Protein AF-A0A3B0ZLT3-F1 (afdb_monomer_lite)

Secondary structure (DSSP, 8-state):
----EEEEEEEET-S--STTS-SS--SSHHHHHHHHHHHHHHH-TTSEEEEEESS----HHHHHHHHHHHHHTT-EEEEEEEEEEEE-SSSEEEEEEETTTTEEEEEE-SEEEEEEPP----S--GGG--EEETTEE--SS--TT----TT-SS--B-TTS-B-B-TTT-TT-BSSTT----GGGTS---HHHHHHHHHHHHHHHHHHHHHHHTT--SSTTTT-----EE-GGG-----HHHHS-TT--EEE-TT--EEE-TTT-----HHHHT-TT--EEBTTB-HHHHHHHHHSS----TTSS---EEEEEETTTHHHHHHHHHHTT----TTEEEEEES-GGG--HHHHHHHHHHT-SEEE-

pLDDT: mean 89.07, std 10.34, range [45.09, 98.5]

Foldseek 3Di:
DDFQEEEEEPQQQDCDPDPNGHVDALQCLLLVLLVVLVVVCVVPLRRAAEYEAQDRHQDDPVRVVSVVVSVVSVHHYFDWAWDDWDQDPQAIWTWTQRPVVRDTDIDGGNYYHYSGHDAAPAAFALVPFDDPDDQDTDGPDPDPQQDPFSSDRYAHDDPRQAGDDVCPQGNQDTLAPLDGDFDPSRGNDDPVRRVVSVVSNVVLNVLCVVLVVVPFDSALPSPDPKDKDFDPVQDPLPCQLCVQSSNRQWDADPVSDTDGRPNSDPVLQLSQQRRPSNGIAIPPGGPVVVLCVLQPDDDDDLVPDDQQEEEAAAPRPRVVVVVVCVVVVNDDRPSYDYDYHSGPSNHHVVSVVSNVVSPHPYYHD

InterPro domains:
  IPR003813 F420-non-reducing hydrogenase iron-sulfur subunit D [PF02662] (309-365)
  IPR017896 4Fe-4S ferredoxin-type, iron-sulphur binding domain [PF13187] (235-279)
  IPR017896 4Fe-4S ferredoxin-type, iron-sulphur binding domain [PS51379] (226-255)
  IPR017896 4Fe-4S ferredoxin-type, iron-sulphur binding domain [PS51379] (256-285)
  IPR017900 4Fe-4S ferredoxin, iron-sulphur binding, conserved site [PS00198] (265-276)
  IPR036188 FAD/NAD(P)-binding domain superfamily [SSF51905] (33-209)
  IPR039650 H(2):CoB-CoM heterodisulfide,ferredoxin reductase subunit A-like [PTHR43498] (3-334)

Radius of gyration: 27.43 Å; chains: 1; bounding box: 68×40×81 Å

Structure (mmCIF, N/CA/C/O backbone):
data_AF-A0A3B0ZLT3-F1
#
_entry.id   AF-A0A3B0ZLT3-F1
#
loop_
_atom_site.group_PDB
_atom_site.id
_atom_site.type_symbol
_atom_site.label_atom_id
_atom_site.label_alt_id
_atom_site.label_comp_id
_atom_site.label_asym_id
_atom_site.label_entity_id
_atom_site.label_seq_id
_atom_site.pdbx_PDB_ins_code
_atom_site.Cartn_x
_atom_site.Cartn_y
_atom_site.Cartn_z
_atom_site.occupancy
_atom_site.B_iso_or_equiv
_atom_site.auth_seq_id
_atom_site.auth_comp_id
_atom_site.auth_asym_id
_atom_site.auth_atom_id
_atom_site.pdbx_PDB_model_num
ATOM 1 N N . LYS A 1 1 ? -24.197 -3.820 38.373 1.00 73.25 1 LYS A N 1
ATOM 2 C CA . LYS A 1 1 ? -25.517 -3.355 37.886 1.00 73.25 1 LYS A CA 1
ATOM 3 C C . LYS A 1 1 ? -25.831 -4.188 36.653 1.00 73.25 1 LYS A C 1
ATOM 5 O O . LYS A 1 1 ? -24.907 -4.416 35.883 1.00 73.25 1 LYS A O 1
ATOM 10 N N . GLU A 1 2 ? -27.038 -4.728 36.528 1.00 87.50 2 GLU A N 1
ATOM 11 C CA . GLU A 1 2 ? -27.451 -5.408 35.294 1.00 87.50 2 GLU A CA 1
ATOM 12 C C . GLU A 1 2 ? -27.529 -4.373 34.165 1.00 87.50 2 GLU A C 1
ATOM 14 O O . GLU A 1 2 ? -28.017 -3.266 34.394 1.00 87.50 2 GLU A O 1
ATOM 19 N N . VAL A 1 3 ? -26.987 -4.704 32.994 1.00 93.31 3 VAL A N 1
ATOM 20 C CA . VAL A 1 3 ? -26.939 -3.803 31.839 1.00 93.31 3 VAL A CA 1
ATOM 21 C C . VAL A 1 3 ? -28.235 -3.978 31.057 1.00 93.31 3 VAL A C 1
ATOM 23 O O . VAL A 1 3 ? -28.484 -5.061 30.532 1.00 93.31 3 VAL A O 1
ATOM 26 N N . LYS A 1 4 ? -29.063 -2.932 30.997 1.00 95.00 4 LYS A N 1
ATOM 27 C CA . LYS A 1 4 ? -30.312 -2.924 30.219 1.00 95.00 4 LYS A CA 1
ATOM 28 C C . LYS A 1 4 ? -30.168 -2.160 28.911 1.00 95.00 4 LYS A C 1
ATOM 30 O O . LYS A 1 4 ? -30.908 -2.440 27.975 1.00 95.00 4 LYS A O 1
ATOM 35 N N . LYS A 1 5 ? -29.200 -1.241 28.841 1.00 96.38 5 LYS A N 1
ATOM 36 C CA . LYS A 1 5 ? -28.905 -0.452 27.646 1.00 96.38 5 LYS A CA 1
ATOM 37 C C . LYS A 1 5 ? -27.410 -0.313 27.373 1.00 96.38 5 LYS A C 1
ATOM 39 O O . LYS A 1 5 ? -26.654 0.117 28.249 1.00 96.38 5 LYS A O 1
ATOM 44 N N . VAL A 1 6 ? -27.007 -0.636 26.146 1.00 97.81 6 VAL A N 1
ATOM 45 C CA . VAL A 1 6 ? -25.634 -0.519 25.642 1.00 97.81 6 VAL A CA 1
ATOM 46 C C . VAL A 1 6 ? -25.602 0.384 24.417 1.00 97.81 6 VAL A C 1
ATOM 48 O O . VAL A 1 6 ? -26.255 0.088 23.416 1.00 97.81 6 VAL A O 1
ATOM 51 N N . THR A 1 7 ? -24.771 1.423 24.463 1.00 98.25 7 THR A N 1
ATOM 52 C CA . THR A 1 7 ? -24.541 2.324 23.327 1.00 98.25 7 THR A CA 1
ATOM 53 C C . THR A 1 7 ? -23.109 2.174 22.818 1.00 98.25 7 THR A C 1
ATOM 55 O O . THR A 1 7 ? -22.139 2.418 23.537 1.00 98.25 7 THR A O 1
ATOM 58 N N . PHE A 1 8 ? -22.959 1.774 21.560 1.00 98.44 8 PHE A N 1
ATOM 59 C CA . PHE A 1 8 ? -21.688 1.706 20.851 1.00 98.44 8 PHE A CA 1
ATOM 60 C C . PHE A 1 8 ? -21.437 3.025 20.124 1.00 98.44 8 PHE A C 1
ATOM 62 O O . PHE A 1 8 ? -22.244 3.448 19.297 1.00 98.44 8 PHE A O 1
ATOM 69 N N . VAL A 1 9 ? -20.290 3.645 20.382 1.00 97.88 9 VAL A N 1
ATOM 70 C CA . VAL A 1 9 ? -19.864 4.886 19.729 1.00 97.88 9 VAL A CA 1
ATOM 71 C C . VAL A 1 9 ? -18.849 4.552 18.645 1.00 97.88 9 VAL A C 1
ATOM 73 O O . VAL A 1 9 ? -17.715 4.162 18.943 1.00 97.88 9 VAL A O 1
ATOM 76 N N . GLN A 1 10 ? -19.254 4.693 17.382 1.00 97.56 10 GLN A N 1
ATOM 77 C CA . GLN A 1 10 ? -18.350 4.506 16.251 1.00 97.56 10 GLN A CA 1
ATOM 78 C C . GLN A 1 10 ? -17.326 5.632 16.149 1.00 97.56 10 GLN A C 1
ATOM 80 O O . GLN A 1 10 ? -17.553 6.761 16.574 1.00 97.56 10 GLN A O 1
ATOM 85 N N . CYS A 1 11 ? -16.200 5.312 15.512 1.00 94.69 11 CYS A N 1
ATOM 86 C CA . CYS A 1 11 ? -15.128 6.259 15.219 1.00 94.69 11 CYS A CA 1
ATOM 87 C C . CYS A 1 11 ? -14.546 6.965 16.463 1.00 94.69 11 CYS A C 1
ATOM 89 O O . CYS A 1 11 ? -14.051 8.086 16.363 1.00 94.69 11 CYS A O 1
ATOM 91 N N . ALA A 1 12 ? -14.560 6.312 17.630 1.00 93.56 12 ALA A N 1
ATOM 92 C CA . ALA A 1 12 ? -13.997 6.882 18.850 1.00 93.56 12 ALA A CA 1
ATOM 93 C C . ALA A 1 12 ? -12.477 7.097 18.694 1.00 93.56 12 ALA A C 1
ATOM 95 O O . ALA A 1 12 ? -11.711 6.137 18.609 1.00 93.56 12 ALA A O 1
ATOM 96 N N . GLY A 1 13 ? -12.048 8.362 18.617 1.00 89.50 13 GLY A N 1
ATOM 97 C CA . GLY A 1 13 ? -10.640 8.739 18.434 1.00 89.50 13 GLY A CA 1
ATOM 98 C C . GLY A 1 13 ? -10.078 8.495 17.027 1.00 89.50 13 GLY A C 1
ATOM 99 O O . GLY A 1 13 ? -8.861 8.449 16.868 1.00 89.50 13 GLY A O 1
ATOM 100 N N . GLN A 1 14 ? -10.925 8.322 16.005 1.00 92.44 14 GLN A N 1
ATOM 101 C CA . GLN A 1 14 ? -10.489 8.112 14.616 1.00 92.44 14 GLN A CA 1
ATOM 102 C C . GLN A 1 14 ? -11.351 8.883 13.606 1.00 92.44 14 GLN A C 1
ATOM 104 O O . GLN A 1 14 ? -12.403 9.412 13.964 1.00 92.44 14 GLN A O 1
ATOM 109 N N . ARG A 1 15 ? -10.922 8.930 12.337 1.00 92.94 15 ARG A N 1
ATOM 110 C CA . ARG A 1 15 ? -11.512 9.770 11.276 1.00 92.94 15 ARG A CA 1
ATOM 111 C C . ARG A 1 15 ? -11.676 11.237 11.702 1.00 92.94 15 ARG A C 1
ATOM 113 O O . ARG A 1 15 ? -12.711 11.852 11.453 1.00 92.94 15 ARG A O 1
ATOM 120 N N . SER A 1 16 ? -10.666 11.774 12.375 1.00 90.12 16 SER A N 1
ATOM 121 C CA . SER A 1 16 ? -10.707 13.095 12.998 1.00 90.12 16 SER A CA 1
ATOM 122 C C . SER A 1 16 ? -9.409 13.850 12.729 1.00 90.12 16 SER A C 1
ATOM 124 O O . SER A 1 16 ? -8.333 13.267 12.757 1.00 90.12 16 SER A O 1
ATOM 126 N N . ASP A 1 17 ? -9.525 15.154 12.513 1.00 89.62 17 ASP A N 1
ATOM 127 C CA . ASP A 1 17 ? -8.423 16.111 12.354 1.00 89.62 17 ASP A CA 1
ATOM 128 C C . ASP A 1 17 ? -7.923 16.688 13.691 1.00 89.62 17 ASP A C 1
ATOM 130 O O . ASP A 1 17 ? -6.900 17.369 13.734 1.00 89.62 17 ASP A O 1
ATOM 134 N N . LYS A 1 18 ? -8.630 16.410 14.795 1.00 89.19 18 LYS A N 1
ATOM 135 C CA . LYS A 1 18 ? -8.203 16.780 16.152 1.00 89.19 18 LYS A CA 1
ATOM 136 C C . LYS A 1 18 ? -6.842 16.175 16.509 1.00 89.19 18 LYS A C 1
ATOM 138 O O . LYS A 1 18 ? -6.582 15.001 16.251 1.00 89.19 18 LYS A O 1
ATOM 143 N N . GLU A 1 19 ? -6.020 16.968 17.189 1.00 87.06 19 GLU A N 1
ATOM 144 C CA . GLU A 1 19 ? -4.732 16.529 17.724 1.00 87.06 19 GLU A CA 1
ATOM 145 C C . GLU A 1 19 ? -4.893 15.297 18.633 1.00 87.06 19 GLU A C 1
ATOM 147 O O . GLU A 1 19 ? -5.812 15.222 19.449 1.00 87.06 19 GLU A O 1
ATOM 152 N N . GLY A 1 20 ? -4.013 14.306 18.462 1.00 83.56 20 GLY A N 1
ATOM 153 C CA . GLY A 1 20 ? -4.052 13.041 19.203 1.00 83.56 20 GLY A CA 1
ATOM 154 C C . GLY A 1 20 ? -5.081 12.017 18.705 1.00 83.56 20 GLY A C 1
ATOM 155 O O . GLY A 1 20 ? -5.143 10.920 19.258 1.00 83.56 20 GLY A O 1
ATOM 156 N N . HIS A 1 21 ? -5.877 12.331 17.676 1.00 88.88 21 HIS A N 1
ATOM 157 C CA . HIS A 1 21 ? -6.785 11.375 17.035 1.00 88.88 21 HIS A CA 1
ATOM 158 C C . HIS A 1 21 ? -6.202 10.819 15.732 1.00 88.88 21 HIS A C 1
ATOM 160 O O . HIS A 1 21 ? -5.320 11.411 15.112 1.00 88.88 21 HIS A O 1
ATOM 166 N N . LEU A 1 22 ? -6.727 9.673 15.297 1.00 90.75 22 LEU A N 1
ATOM 167 C CA . LEU A 1 22 ? -6.375 9.081 14.009 1.00 90.75 22 LEU A CA 1
ATOM 168 C C . LEU A 1 22 ? -7.158 9.785 12.892 1.00 90.75 22 LEU A C 1
ATOM 170 O O . LEU A 1 22 ? -8.385 9.869 12.943 1.00 90.75 22 LEU A O 1
ATOM 174 N N . ASP A 1 23 ? -6.476 10.246 11.849 1.00 92.31 23 ASP A N 1
ATOM 175 C CA . ASP A 1 23 ? -7.100 10.872 10.671 1.00 92.31 23 ASP A CA 1
ATOM 176 C C . ASP A 1 23 ? -7.608 9.834 9.645 1.00 92.31 23 ASP A C 1
ATOM 178 O O . ASP A 1 23 ? -8.308 10.174 8.691 1.00 92.31 23 ASP A O 1
ATOM 182 N N . TYR A 1 24 ? -7.327 8.548 9.869 1.00 92.06 24 TYR A N 1
ATOM 183 C CA . TYR A 1 24 ? -7.747 7.431 9.024 1.00 92.06 24 TYR A CA 1
ATOM 184 C C . TYR A 1 24 ? -8.870 6.586 9.646 1.00 92.06 24 TYR A C 1
ATOM 186 O O . TYR A 1 24 ? -9.230 6.708 10.816 1.00 92.06 24 TYR A O 1
ATOM 194 N N . CYS A 1 25 ? -9.459 5.717 8.819 1.00 93.62 25 CYS A N 1
ATOM 195 C CA . CYS A 1 25 ? -10.452 4.729 9.231 1.00 93.62 25 CYS A CA 1
ATOM 196 C C . CYS A 1 25 ? -9.786 3.368 9.444 1.00 93.62 25 CYS A C 1
ATOM 198 O O . CYS A 1 25 ? -9.004 2.930 8.603 1.00 93.62 25 CYS A O 1
ATOM 200 N N . SER A 1 26 ? -10.159 2.675 10.519 1.00 91.38 26 SER A N 1
ATOM 201 C CA . SER A 1 26 ? -9.590 1.361 10.852 1.00 91.38 26 SER A CA 1
ATOM 202 C C . SER A 1 26 ? -10.266 0.171 10.162 1.00 91.38 26 SER A C 1
ATOM 204 O O . SER A 1 26 ? -9.855 -0.961 10.371 1.00 91.38 26 SER A O 1
ATOM 206 N N . GLY A 1 27 ? -11.314 0.396 9.364 1.00 89.62 27 GLY A N 1
ATOM 207 C CA . GLY A 1 27 ? -11.942 -0.621 8.506 1.00 89.62 27 GLY A CA 1
ATOM 208 C C . GLY A 1 27 ? -12.758 -1.722 9.204 1.00 89.62 27 GLY A C 1
ATOM 209 O O . GLY A 1 27 ? -13.731 -2.181 8.621 1.00 89.62 27 GLY A O 1
ATOM 210 N N . ASP A 1 28 ? -12.424 -2.100 10.440 1.00 91.56 28 ASP A N 1
ATOM 211 C CA . ASP A 1 28 ? -13.026 -3.242 11.157 1.00 91.56 28 ASP A CA 1
ATOM 212 C C . ASP A 1 28 ? -14.068 -2.837 12.222 1.00 91.56 28 ASP A C 1
ATOM 214 O O . ASP A 1 28 ? -15.002 -3.582 12.526 1.00 91.56 28 ASP A O 1
ATOM 218 N N . CYS A 1 29 ? -13.950 -1.625 12.776 1.00 94.69 29 CYS A N 1
ATOM 219 C CA . CYS A 1 29 ? -14.689 -1.215 13.974 1.00 94.69 29 CYS A CA 1
ATOM 220 C C . CYS A 1 29 ? -16.221 -1.321 13.835 1.00 94.69 29 CYS A C 1
ATOM 222 O O . CYS A 1 29 ? -16.883 -1.754 14.776 1.00 94.69 29 CYS A O 1
ATOM 224 N N . CYS A 1 30 ? -16.784 -1.006 12.661 1.00 95.94 30 CYS A N 1
ATOM 225 C CA . CYS A 1 30 ? -18.230 -1.071 12.428 1.00 95.94 30 CYS A CA 1
ATOM 226 C C . CYS A 1 30 ? -18.771 -2.505 12.509 1.00 95.94 30 CYS A C 1
ATOM 228 O O . CYS A 1 30 ? -19.725 -2.762 13.244 1.00 95.94 30 CYS A O 1
ATOM 230 N N . LEU A 1 31 ? -18.144 -3.448 11.797 1.00 95.50 31 LEU A N 1
ATOM 231 C CA . LEU A 1 31 ? -18.549 -4.858 11.805 1.00 95.50 31 LEU A CA 1
ATOM 232 C C . LEU A 1 31 ? -18.348 -5.479 13.191 1.00 95.50 31 LEU A C 1
ATOM 234 O O . LEU A 1 31 ? -19.224 -6.191 13.689 1.00 95.50 31 LEU A O 1
ATOM 238 N N . THR A 1 32 ? -17.241 -5.153 13.862 1.00 96.12 32 THR A N 1
ATOM 239 C CA . THR A 1 32 ? -16.983 -5.619 15.228 1.00 96.12 32 THR A CA 1
ATOM 240 C C . THR A 1 32 ? -18.044 -5.123 16.215 1.00 96.12 32 THR A C 1
ATOM 242 O O . THR A 1 32 ? -18.507 -5.912 17.044 1.00 96.12 32 THR A O 1
ATOM 245 N N . SER A 1 33 ? -18.493 -3.869 16.113 1.00 97.88 33 SER A N 1
ATOM 246 C CA . SER A 1 33 ? -19.573 -3.359 16.967 1.00 97.88 33 SER A CA 1
ATOM 247 C C . SER A 1 33 ? -20.924 -4.008 16.679 1.00 97.88 33 SER A C 1
ATOM 249 O O . SER A 1 33 ? -21.623 -4.340 17.630 1.00 97.88 33 SER A O 1
ATOM 251 N N . ILE A 1 34 ? -21.275 -4.262 15.411 1.00 98.06 34 ILE A N 1
ATOM 252 C CA . ILE A 1 34 ? -22.505 -5.000 15.056 1.00 98.06 34 ILE A CA 1
ATOM 253 C C . ILE A 1 34 ? -22.486 -6.387 15.696 1.00 98.06 34 ILE A C 1
ATOM 255 O O . ILE A 1 34 ? -23.420 -6.761 16.403 1.00 98.06 34 ILE A O 1
ATOM 259 N N . LYS A 1 35 ? -21.375 -7.115 15.533 1.00 97.50 35 LYS A N 1
ATOM 260 C CA . LYS A 1 35 ? -21.178 -8.436 16.138 1.00 97.50 35 LYS A CA 1
ATOM 261 C C . LYS A 1 35 ? -21.368 -8.400 17.656 1.00 97.50 35 LYS A C 1
ATOM 263 O O . LYS A 1 35 ? -22.085 -9.226 18.212 1.00 97.50 35 LYS A O 1
ATOM 268 N N . GLN A 1 36 ? -20.722 -7.451 18.333 1.00 97.94 36 GLN A N 1
ATOM 269 C CA . GLN A 1 36 ? -20.805 -7.335 19.789 1.00 97.94 36 GLN A CA 1
ATOM 270 C C . GLN A 1 36 ? -22.199 -6.907 20.264 1.00 97.94 36 GLN A C 1
ATOM 272 O O . GLN A 1 36 ? -22.667 -7.426 21.274 1.00 97.94 36 GLN A O 1
ATOM 277 N N . ALA A 1 37 ? -22.893 -6.028 19.538 1.00 98.25 37 ALA A N 1
ATOM 278 C CA . ALA A 1 37 ? -24.282 -5.675 19.829 1.00 98.25 37 ALA A CA 1
ATOM 279 C C . ALA A 1 37 ? -25.208 -6.898 19.715 1.00 98.25 37 ALA A C 1
ATOM 281 O O . ALA A 1 37 ? -26.027 -7.146 20.597 1.00 98.25 37 ALA A O 1
ATOM 282 N N . MET A 1 38 ? -25.018 -7.732 18.689 1.00 98.19 38 MET A N 1
ATOM 283 C CA . MET A 1 38 ? -25.766 -8.983 18.544 1.00 98.19 38 MET A CA 1
ATOM 284 C C . MET A 1 38 ? -25.501 -9.964 19.695 1.00 98.19 38 MET A C 1
ATOM 286 O O . MET A 1 38 ? -26.427 -10.654 20.107 1.00 98.19 38 MET A O 1
ATOM 290 N N . TYR A 1 39 ? -24.290 -10.003 20.267 1.00 97.75 39 TYR A N 1
ATOM 291 C CA . TYR A 1 39 ? -24.014 -10.841 21.444 1.00 97.75 39 TYR A CA 1
ATOM 292 C C . TYR A 1 39 ? -24.844 -10.443 22.664 1.00 97.75 39 TYR A C 1
ATOM 294 O O . TYR A 1 39 ? -25.278 -11.316 23.413 1.00 97.75 39 TYR A O 1
ATOM 302 N N . PHE A 1 40 ? -25.095 -9.147 22.862 1.00 97.31 40 PHE A N 1
ATOM 303 C CA . PHE A 1 40 ? -26.000 -8.689 23.916 1.00 97.31 40 PHE A CA 1
ATOM 304 C C . PHE A 1 40 ? -27.432 -9.165 23.655 1.00 97.31 40 PHE A C 1
ATOM 306 O O . PHE A 1 40 ? -28.053 -9.728 24.555 1.00 97.31 40 PHE A O 1
ATOM 313 N N . LYS A 1 41 ? -27.919 -9.032 22.414 1.00 96.88 41 LYS A N 1
ATOM 314 C CA . LYS A 1 41 ? -29.243 -9.530 22.003 1.00 96.88 41 LYS A CA 1
ATOM 315 C C . LYS A 1 41 ? -29.395 -11.045 22.154 1.00 96.88 41 LYS A C 1
ATOM 317 O O . LYS A 1 41 ? -30.465 -11.510 22.530 1.00 96.88 41 LYS A O 1
ATOM 322 N N . ASP A 1 42 ? -28.329 -11.804 21.914 1.00 96.56 42 ASP A N 1
ATOM 323 C CA . ASP A 1 42 ? -28.318 -13.261 22.088 1.00 96.56 42 ASP A CA 1
ATOM 324 C C . ASP A 1 42 ? -28.386 -13.685 23.560 1.00 96.56 42 ASP A C 1
ATOM 326 O O . ASP A 1 42 ? -28.953 -14.730 23.877 1.00 96.56 42 ASP A O 1
ATOM 330 N N . GLN A 1 43 ? -27.818 -12.885 24.466 1.00 94.69 43 GLN A N 1
ATOM 331 C CA . GLN A 1 43 ? -27.899 -13.133 25.908 1.00 94.69 43 GLN A CA 1
ATOM 332 C C . GLN A 1 43 ? -29.249 -12.706 26.490 1.00 94.69 43 GLN A C 1
ATOM 334 O O . GLN A 1 43 ? -29.791 -13.392 27.355 1.00 94.69 43 GLN A O 1
ATOM 339 N N . ASN A 1 44 ? -29.776 -11.571 26.031 1.00 95.06 44 ASN A N 1
ATOM 340 C CA . ASN A 1 44 ? -31.068 -11.045 26.438 1.00 95.06 44 ASN A CA 1
ATOM 341 C C . ASN A 1 44 ? -31.700 -10.249 25.279 1.00 95.06 44 ASN A C 1
ATOM 343 O O . ASN A 1 44 ? -31.253 -9.135 25.008 1.00 95.06 44 ASN A O 1
ATOM 347 N N . PRO A 1 45 ? -32.757 -10.759 24.622 1.00 95.12 45 PRO A N 1
ATOM 348 C CA . PRO A 1 45 ? -33.417 -10.056 23.517 1.00 95.12 45 PRO A CA 1
ATOM 349 C C . PRO A 1 45 ? -33.975 -8.672 23.890 1.00 95.12 45 PRO A C 1
ATOM 351 O O . PRO A 1 45 ? -34.034 -7.783 23.031 1.00 95.12 45 PRO A O 1
ATOM 354 N N . ASP A 1 46 ? -34.333 -8.483 25.165 1.00 95.94 46 ASP A N 1
ATOM 355 C CA . ASP A 1 46 ? -34.939 -7.256 25.691 1.00 95.94 46 ASP A CA 1
ATOM 356 C C . ASP A 1 46 ? -33.909 -6.151 25.979 1.00 95.94 46 ASP A C 1
ATOM 358 O O . ASP A 1 46 ? -34.293 -5.020 26.271 1.00 95.94 46 ASP A O 1
ATOM 362 N N . ILE A 1 47 ? -32.604 -6.442 25.904 1.00 97.19 47 ILE A N 1
ATOM 363 C CA . ILE A 1 47 ? -31.575 -5.418 26.107 1.00 97.19 47 ILE A CA 1
ATOM 364 C C . ILE A 1 47 ? -31.600 -4.404 24.958 1.00 97.19 47 ILE A C 1
ATOM 366 O O . ILE A 1 47 ? -31.636 -4.764 23.778 1.00 97.19 47 ILE A O 1
ATOM 370 N N . GLU A 1 48 ? -31.562 -3.118 25.280 1.00 97.62 48 GLU A N 1
ATOM 371 C CA . GLU A 1 48 ? -31.467 -2.058 24.282 1.00 97.62 48 GLU A CA 1
ATOM 372 C C . GLU A 1 48 ? -30.018 -1.953 23.799 1.00 97.62 48 GLU A C 1
ATOM 374 O O . GLU A 1 48 ? -29.112 -1.636 24.567 1.00 97.62 48 GLU A O 1
ATOM 379 N N . THR A 1 49 ? -29.779 -2.235 22.519 1.00 98.12 49 THR A N 1
ATOM 380 C CA . THR A 1 49 ? -28.462 -2.068 21.895 1.00 98.12 49 THR A CA 1
ATOM 381 C C . THR A 1 49 ? -28.550 -1.017 20.813 1.00 98.12 49 THR A C 1
ATOM 383 O O . THR A 1 49 ? -29.347 -1.164 19.883 1.00 98.12 49 THR A O 1
ATOM 386 N N . GLU A 1 50 ? -27.693 -0.013 20.897 1.00 98.06 50 GLU A N 1
ATOM 387 C CA . GLU A 1 50 ? -27.625 1.068 19.927 1.00 98.06 50 GLU A CA 1
ATOM 388 C C . GLU A 1 50 ? -26.210 1.230 19.383 1.00 98.06 50 GLU A C 1
ATOM 390 O O . GLU A 1 50 ? -25.236 1.172 20.128 1.00 98.06 50 GLU A O 1
ATOM 395 N N . ILE A 1 51 ? -26.098 1.470 18.080 1.00 98.50 51 ILE A N 1
ATOM 396 C CA . ILE A 1 51 ? -24.859 1.852 17.412 1.00 98.50 51 ILE A CA 1
ATOM 397 C C . ILE A 1 51 ? -25.026 3.274 16.872 1.00 98.50 51 ILE A C 1
ATOM 399 O O . ILE A 1 51 ? -25.801 3.501 15.940 1.00 98.50 51 ILE A O 1
ATOM 403 N N . LEU A 1 52 ? -24.268 4.212 17.445 1.00 98.12 52 LEU A N 1
ATOM 404 C CA . LEU A 1 52 ? -24.155 5.598 16.992 1.00 98.12 52 LEU A CA 1
ATOM 405 C C . LEU A 1 52 ? -23.032 5.720 15.964 1.00 98.12 52 LEU A C 1
ATOM 407 O O . LEU A 1 52 ? -21.881 5.380 16.258 1.00 98.12 52 LEU A O 1
ATOM 411 N N . PHE A 1 53 ? -23.353 6.207 14.766 1.00 97.00 53 PHE A N 1
ATOM 412 C CA . PHE A 1 53 ? -22.397 6.312 13.662 1.00 97.00 53 PHE A CA 1
ATOM 413 C C . PHE A 1 53 ? -22.579 7.580 12.823 1.00 97.00 53 PHE A C 1
ATOM 415 O O . PHE A 1 53 ? -23.689 8.069 12.658 1.00 97.00 53 PHE A O 1
ATOM 422 N N . ASP A 1 54 ? -21.489 8.067 12.226 1.00 92.38 54 ASP A N 1
ATOM 423 C CA . ASP A 1 54 ? -21.540 9.079 11.161 1.00 92.38 54 ASP A CA 1
ATOM 424 C C . ASP A 1 54 ? -21.724 8.392 9.795 1.00 92.38 54 ASP A C 1
ATOM 426 O O . ASP A 1 54 ? -22.780 8.479 9.167 1.00 92.38 54 ASP A O 1
ATOM 430 N N . ASP A 1 55 ? -20.753 7.553 9.414 1.00 93.06 55 ASP A N 1
ATOM 431 C CA . ASP A 1 55 ? -20.890 6.599 8.310 1.00 93.06 55 ASP A CA 1
ATOM 432 C C . ASP A 1 55 ? -20.657 5.178 8.808 1.00 93.06 55 ASP A C 1
ATOM 434 O O . ASP A 1 55 ? -19.641 4.892 9.450 1.00 93.06 55 ASP A O 1
ATOM 438 N N . LEU A 1 56 ? -21.574 4.280 8.457 1.00 94.00 56 LEU A N 1
ATOM 439 C CA . LEU A 1 56 ? -21.441 2.855 8.714 1.00 94.00 56 LEU A CA 1
ATOM 440 C C . LEU A 1 56 ? -20.712 2.204 7.532 1.00 94.00 56 LEU A C 1
ATOM 442 O O . LEU A 1 56 ? -21.121 2.370 6.384 1.00 94.00 56 LEU A O 1
ATOM 446 N N . ARG A 1 57 ? -19.605 1.500 7.796 1.00 94.25 57 ARG A N 1
ATOM 447 C CA . ARG A 1 57 ? -18.772 0.881 6.752 1.00 94.25 57 ARG A CA 1
ATOM 448 C C . ARG A 1 57 ? -18.803 -0.637 6.860 1.00 94.25 57 ARG A C 1
ATOM 450 O O . ARG A 1 57 ? -18.163 -1.213 7.734 1.00 94.25 57 ARG A O 1
ATOM 457 N N . THR A 1 58 ? -19.520 -1.262 5.938 1.00 94.38 58 THR A N 1
ATOM 458 C CA . THR A 1 58 ? -19.724 -2.713 5.856 1.00 94.38 58 THR A CA 1
ATOM 459 C C . THR A 1 58 ? -19.426 -3.194 4.430 1.00 94.38 58 THR A C 1
ATOM 461 O O . THR A 1 58 ? -20.339 -3.403 3.636 1.00 94.38 58 THR A O 1
ATOM 464 N N . PRO A 1 59 ? -18.138 -3.276 4.042 1.00 89.94 59 PRO A N 1
ATOM 465 C CA . PRO A 1 59 ? -17.747 -3.462 2.647 1.00 89.94 59 PRO A CA 1
ATOM 466 C C . PRO A 1 59 ? -18.156 -4.830 2.082 1.00 89.94 59 PRO A C 1
ATOM 468 O O . PRO A 1 59 ? -18.046 -5.859 2.746 1.00 89.94 59 PRO A O 1
ATOM 471 N N . GLY A 1 60 ? -18.548 -4.831 0.803 1.00 89.44 60 GLY A N 1
ATOM 472 C CA . GLY A 1 60 ? -18.946 -6.030 0.062 1.00 89.44 60 GLY A CA 1
ATOM 473 C C . GLY A 1 60 ? -20.345 -6.541 0.420 1.00 89.44 60 GLY A C 1
ATOM 474 O O . GLY A 1 60 ? -20.918 -6.177 1.443 1.00 89.44 60 GLY A O 1
ATOM 475 N N . ALA A 1 61 ? -20.895 -7.419 -0.425 1.00 92.06 61 ALA A N 1
ATOM 476 C CA . ALA A 1 61 ? -22.195 -8.044 -0.165 1.00 92.06 61 ALA A CA 1
ATOM 477 C C . ALA A 1 61 ? -22.254 -8.771 1.199 1.00 92.06 61 ALA A C 1
ATOM 479 O O . ALA A 1 61 ? -23.211 -8.539 1.931 1.00 92.06 61 ALA A O 1
ATOM 480 N N . PRO A 1 62 ? -21.219 -9.533 1.624 1.00 91.38 62 PRO A N 1
ATOM 481 C CA . PRO A 1 62 ? -21.234 -10.169 2.943 1.00 91.38 62 PRO A CA 1
ATOM 482 C C . PRO A 1 62 ? -21.282 -9.175 4.111 1.00 91.38 62 PRO A C 1
ATOM 484 O O . PRO A 1 62 ? -21.892 -9.464 5.137 1.00 91.38 62 PRO A O 1
ATOM 487 N N . GLY A 1 63 ? -20.648 -8.004 3.973 1.00 93.44 63 GLY A N 1
ATOM 488 C CA . GLY A 1 63 ? -20.690 -6.961 4.996 1.00 93.44 63 GLY A CA 1
ATOM 489 C C . GLY A 1 63 ? -22.092 -6.373 5.149 1.00 93.44 63 GLY A C 1
ATOM 490 O O . GLY A 1 63 ? -22.573 -6.202 6.269 1.00 93.44 63 GLY A O 1
ATOM 491 N N . GLU A 1 64 ? -22.760 -6.101 4.030 1.00 95.75 64 GLU A N 1
ATOM 492 C CA . GLU A 1 64 ? -24.139 -5.603 4.006 1.00 95.75 64 GLU A CA 1
ATOM 493 C C . GLU A 1 64 ? -25.141 -6.633 4.557 1.00 95.75 64 GLU A C 1
ATOM 495 O O . GLU A 1 64 ? -26.005 -6.287 5.363 1.00 95.75 64 GLU A O 1
ATOM 500 N N . ASP A 1 65 ? -24.993 -7.913 4.206 1.00 96.75 65 ASP A N 1
ATOM 501 C CA . ASP A 1 65 ? -25.817 -8.989 4.771 1.00 96.75 65 ASP A CA 1
ATOM 502 C C . ASP A 1 65 ? -25.613 -9.110 6.290 1.00 96.75 65 ASP A C 1
ATOM 504 O O . ASP A 1 65 ? -26.567 -9.309 7.048 1.00 96.75 65 ASP A O 1
ATOM 508 N N . PHE A 1 66 ? -24.377 -8.921 6.766 1.00 96.44 66 PHE A N 1
ATOM 509 C CA . PHE A 1 66 ? -24.084 -8.916 8.198 1.00 96.44 66 PHE A CA 1
ATOM 510 C C . PHE A 1 66 ? -24.737 -7.731 8.923 1.00 96.44 66 PHE A C 1
ATOM 512 O O . PHE A 1 66 ? -25.300 -7.909 10.005 1.00 96.44 66 PHE A O 1
ATOM 519 N N . TYR A 1 67 ? -24.738 -6.542 8.316 1.00 97.31 67 TYR A N 1
ATOM 520 C CA . TYR A 1 67 ? -25.487 -5.389 8.823 1.00 97.31 67 TYR A CA 1
ATOM 521 C C . TYR A 1 67 ? -26.985 -5.693 8.968 1.00 97.31 67 TYR A C 1
ATOM 523 O O . TYR A 1 67 ? -27.543 -5.486 10.052 1.00 97.31 67 TYR A O 1
ATOM 531 N N . ARG A 1 68 ? -27.610 -6.271 7.934 1.00 97.69 68 ARG A N 1
ATOM 532 C CA . ARG A 1 68 ? -29.027 -6.682 7.964 1.00 97.69 68 ARG A CA 1
ATOM 533 C C . ARG A 1 68 ? -29.314 -7.681 9.076 1.00 97.69 68 ARG A C 1
ATOM 535 O O . ARG A 1 68 ? -30.293 -7.523 9.795 1.00 97.69 68 ARG A O 1
ATOM 542 N N . SER A 1 69 ? -28.409 -8.633 9.304 1.00 97.81 69 SER A N 1
ATOM 543 C CA . SER A 1 69 ? -28.549 -9.592 10.407 1.00 97.81 69 SER A CA 1
ATOM 544 C C . SER A 1 69 ? -28.575 -8.923 11.791 1.00 97.81 69 SER A C 1
ATOM 546 O O . SER A 1 69 ? -29.256 -9.398 12.701 1.00 97.81 69 SER A O 1
ATOM 548 N N . GLY A 1 70 ? -27.884 -7.788 11.950 1.00 97.88 70 GLY A N 1
ATOM 549 C CA . GLY A 1 70 ? -27.974 -6.954 13.148 1.00 97.88 70 GLY A CA 1
ATOM 550 C C . GLY A 1 70 ? -29.345 -6.290 13.286 1.00 97.88 70 GLY A C 1
ATOM 551 O O . GLY A 1 70 ? -29.919 -6.293 14.376 1.00 97.88 70 GLY A O 1
ATOM 552 N N . GLN A 1 71 ? -29.901 -5.775 12.185 1.00 97.56 71 GLN A N 1
ATOM 553 C CA . GLN A 1 71 ? -31.247 -5.187 12.165 1.00 97.56 71 GLN A CA 1
ATOM 554 C C . GLN A 1 71 ? -32.323 -6.226 12.503 1.00 97.56 71 GLN A C 1
ATOM 556 O O . GLN A 1 71 ? -33.192 -5.951 13.328 1.00 97.56 71 GLN A O 1
ATOM 561 N N . ASP A 1 72 ? -32.221 -7.436 11.947 1.00 97.75 72 ASP A N 1
ATOM 562 C CA . ASP A 1 72 ? -33.142 -8.548 12.219 1.00 97.75 72 ASP A CA 1
ATOM 563 C C . ASP A 1 72 ? -33.129 -8.970 13.701 1.00 97.75 72 ASP A C 1
ATOM 565 O O . ASP A 1 72 ? -34.137 -9.438 14.232 1.00 97.75 72 ASP A O 1
ATOM 569 N N . LYS A 1 73 ? -32.005 -8.758 14.401 1.00 97.38 73 LYS A N 1
ATOM 570 C CA . LYS A 1 73 ? -31.878 -8.945 15.859 1.00 97.38 73 LYS A CA 1
ATOM 571 C C . LYS A 1 73 ? -32.280 -7.718 16.681 1.00 97.38 73 LYS A C 1
ATOM 573 O O . LYS A 1 73 ? -32.007 -7.668 17.881 1.00 97.38 73 LYS A O 1
ATOM 578 N N . MET A 1 74 ? -32.936 -6.735 16.070 1.00 97.50 74 MET A N 1
ATOM 579 C CA . MET A 1 74 ? -33.386 -5.505 16.727 1.00 97.50 74 MET A CA 1
ATOM 580 C C . MET A 1 74 ? -32.232 -4.668 17.308 1.00 97.50 74 MET A C 1
ATOM 582 O O . MET A 1 74 ? -32.406 -4.009 18.338 1.00 97.50 74 MET A O 1
ATOM 586 N N . VAL A 1 75 ? -31.044 -4.701 16.687 1.00 98.38 75 VAL A N 1
ATOM 587 C CA . VAL A 1 75 ? -29.981 -3.727 16.980 1.00 98.38 75 VAL A CA 1
ATOM 588 C C . VAL A 1 75 ? -30.373 -2.385 16.366 1.00 98.38 75 VAL A C 1
ATOM 590 O O . VAL A 1 75 ? -30.647 -2.297 15.169 1.00 98.38 75 VAL A O 1
ATOM 593 N N . THR A 1 76 ? -30.388 -1.332 17.180 1.00 97.88 76 THR A N 1
ATOM 594 C CA . THR A 1 76 ? -30.718 0.020 16.729 1.00 97.88 76 THR A CA 1
ATOM 595 C C . THR A 1 76 ? -29.490 0.677 16.115 1.00 97.88 76 THR A C 1
ATOM 597 O O . THR A 1 76 ? -28.405 0.670 16.691 1.00 97.88 76 THR A O 1
ATOM 600 N N . PHE A 1 77 ? -29.669 1.289 14.950 1.00 98.12 77 PHE A N 1
ATOM 601 C CA . PHE A 1 77 ? -28.634 2.035 14.246 1.00 98.12 77 PHE A CA 1
ATOM 602 C C . PHE A 1 77 ? -29.083 3.485 14.142 1.00 98.12 77 PHE A C 1
ATOM 604 O O . PHE A 1 77 ? -30.070 3.767 13.462 1.00 98.12 77 PHE A O 1
ATOM 611 N N . ARG A 1 78 ? -28.366 4.402 14.794 1.00 96.81 78 ARG A N 1
ATOM 612 C CA . ARG A 1 78 ? -28.710 5.826 14.786 1.00 96.81 78 ARG A CA 1
ATOM 613 C C . ARG A 1 78 ? -27.566 6.632 14.186 1.00 96.81 78 ARG A C 1
ATOM 615 O O . ARG A 1 78 ? -26.421 6.557 14.637 1.00 96.81 78 ARG A O 1
ATOM 622 N N . LYS A 1 79 ? -27.884 7.391 13.134 1.00 97.38 79 LYS A N 1
ATOM 623 C CA . LYS A 1 79 ? -26.912 8.260 12.473 1.00 97.38 79 LYS A CA 1
ATOM 624 C C . LYS A 1 79 ? -26.722 9.516 13.320 1.00 97.38 79 LYS A C 1
ATOM 626 O O . LYS A 1 79 ? -27.575 10.400 13.326 1.00 97.38 79 LYS A O 1
ATOM 631 N N . GLY A 1 80 ? -25.614 9.579 14.043 1.00 96.19 80 GLY A N 1
ATOM 632 C CA . GLY A 1 80 ? -25.341 10.629 15.009 1.00 96.19 80 GLY A CA 1
ATOM 633 C C . GLY A 1 80 ? -23.854 10.916 15.148 1.00 96.19 80 GLY A C 1
ATOM 634 O O . GLY A 1 80 ? -23.022 10.005 15.149 1.00 96.19 80 GLY A O 1
ATOM 635 N N . LYS A 1 81 ? -23.517 12.200 15.288 1.00 94.94 81 LYS A N 1
ATOM 636 C CA . LYS A 1 81 ? -22.145 12.649 15.530 1.00 94.94 81 LYS A CA 1
ATOM 637 C C . LYS A 1 81 ? -21.946 12.908 17.019 1.00 94.94 81 LYS A C 1
ATOM 639 O O . LYS A 1 81 ? -22.420 13.909 17.552 1.00 94.94 81 LYS A O 1
ATOM 644 N N . VAL A 1 82 ? -21.250 11.988 17.681 1.00 95.19 82 VAL A N 1
ATOM 645 C CA . VAL A 1 82 ? -20.965 12.066 19.120 1.00 95.19 82 VAL A CA 1
ATOM 646 C C . VAL A 1 82 ? -19.980 13.196 19.410 1.00 95.19 82 VAL A C 1
ATOM 648 O O . VAL A 1 82 ? -18.936 13.300 18.763 1.00 95.19 82 VAL A O 1
ATOM 651 N N . SER A 1 83 ? -20.321 14.048 20.376 1.00 93.06 83 SER A N 1
ATOM 652 C CA . SER A 1 83 ? -19.483 15.159 20.829 1.00 93.06 83 SER A CA 1
ATOM 653 C C . SER A 1 83 ? -18.642 14.764 22.041 1.00 93.06 83 SER A C 1
ATOM 655 O O . SER A 1 83 ? -17.427 14.970 22.028 1.00 93.06 83 SER A O 1
ATOM 657 N N . GLU A 1 84 ? -19.266 14.161 23.055 1.00 93.81 84 GLU A N 1
ATOM 658 C CA . GLU A 1 84 ? -18.609 13.715 24.283 1.00 93.81 84 GLU A CA 1
ATOM 659 C C . GLU A 1 84 ? -19.364 12.569 24.976 1.00 93.81 84 GLU A C 1
ATOM 661 O O . GLU A 1 84 ? -20.562 12.362 24.773 1.00 93.81 84 GLU A O 1
ATOM 666 N N . VAL A 1 85 ? -18.643 11.833 25.827 1.00 95.31 85 VAL A N 1
ATOM 667 C CA . VAL A 1 85 ? -19.210 10.875 26.782 1.00 95.31 85 VAL A CA 1
ATOM 668 C C . VAL A 1 85 ? -18.795 11.328 28.173 1.00 95.31 85 VAL A C 1
ATOM 670 O O . VAL A 1 85 ? -17.601 11.424 28.462 1.00 95.31 85 VAL A O 1
ATOM 673 N N . VAL A 1 86 ? -19.772 11.611 29.030 1.00 96.19 86 VAL A N 1
ATOM 674 C CA . VAL A 1 86 ? -19.538 12.131 30.383 1.00 96.19 86 VAL A CA 1
ATOM 675 C C . VAL A 1 86 ? -20.024 11.143 31.436 1.00 96.19 86 VAL A C 1
ATOM 677 O O . VAL A 1 86 ? -20.945 10.361 31.206 1.00 96.19 86 VAL A O 1
ATOM 680 N N . ALA A 1 87 ? -19.402 11.167 32.613 1.00 93.50 87 ALA A N 1
ATOM 681 C CA . ALA A 1 87 ? -19.874 10.384 33.748 1.00 93.50 87 ALA A CA 1
ATOM 682 C C . ALA A 1 87 ? -21.121 11.050 34.353 1.00 93.50 87 ALA A C 1
ATOM 684 O O . ALA A 1 87 ? -21.031 12.150 34.899 1.00 93.50 87 ALA A O 1
ATOM 685 N N . GLY A 1 88 ? -22.275 10.392 34.253 1.00 89.31 88 GLY A N 1
ATOM 686 C CA . GLY A 1 88 ? -23.508 10.791 34.928 1.00 89.31 88 GLY A CA 1
ATOM 687 C C . GLY A 1 88 ? -23.646 10.159 36.316 1.00 89.31 88 GLY A C 1
ATOM 688 O O . GLY A 1 88 ? -22.839 9.330 36.738 1.00 89.31 88 GLY A O 1
ATOM 689 N N . SER A 1 89 ? -24.704 10.534 37.036 1.00 84.56 89 SER A N 1
ATOM 690 C CA . SER A 1 89 ? -25.008 10.004 38.374 1.00 84.56 89 SER A CA 1
ATOM 691 C C . SER A 1 89 ? -25.440 8.531 38.359 1.00 84.56 89 SER A C 1
ATOM 693 O O . SER A 1 89 ? -25.151 7.807 39.310 1.00 84.56 89 SER A O 1
ATOM 695 N N . ASN A 1 90 ? -26.097 8.080 37.283 1.00 84.56 90 ASN A N 1
ATOM 696 C CA . ASN A 1 90 ? -26.667 6.731 37.152 1.00 84.56 90 ASN A CA 1
ATOM 697 C C . ASN A 1 90 ? -25.992 5.849 36.083 1.00 84.56 90 ASN A C 1
ATOM 699 O O . ASN A 1 90 ? -26.364 4.677 35.934 1.00 84.56 90 ASN A O 1
ATOM 703 N N . GLY A 1 91 ? -25.003 6.390 35.370 1.00 89.25 91 GLY A N 1
ATOM 704 C CA . GLY A 1 91 ? -24.319 5.756 34.245 1.00 89.25 91 GLY A CA 1
ATOM 705 C C . GLY A 1 91 ? -23.641 6.794 33.343 1.00 89.25 91 GLY A C 1
ATOM 706 O O . GLY A 1 91 ? -23.766 7.995 33.591 1.00 89.25 91 GLY A O 1
ATOM 707 N N . PRO A 1 92 ? -22.886 6.364 32.323 1.00 96.19 92 PRO A N 1
ATOM 708 C CA . PRO A 1 92 ? -22.389 7.263 31.287 1.00 96.19 92 PRO A CA 1
ATOM 709 C C . PRO A 1 92 ? -23.540 7.926 30.509 1.00 96.19 92 PRO A C 1
ATOM 711 O O . PRO A 1 92 ? -24.539 7.283 30.182 1.00 96.19 92 PRO A O 1
ATOM 714 N N . VAL A 1 93 ? -23.366 9.205 30.180 1.00 97.25 93 VAL A N 1
ATOM 715 C CA . VAL A 1 93 ? -24.258 9.979 29.304 1.00 97.25 93 VAL A CA 1
ATOM 716 C C . VAL A 1 93 ? -23.523 10.241 27.997 1.00 97.25 93 VAL A C 1
ATOM 718 O O . VAL A 1 93 ? -22.405 10.768 28.009 1.00 97.25 93 VAL A O 1
ATOM 721 N N . VAL A 1 94 ? -24.140 9.878 26.877 1.00 97.31 94 VAL A N 1
ATOM 722 C CA . VAL A 1 94 ? -23.615 10.151 25.536 1.00 97.31 94 VAL A CA 1
ATOM 723 C C . VAL A 1 94 ? -24.298 11.396 24.993 1.00 97.31 94 VAL A C 1
ATOM 725 O O . VAL A 1 94 ? -25.526 11.449 24.928 1.00 97.31 94 VAL A O 1
ATOM 728 N N . LYS A 1 95 ? -23.502 12.385 24.588 1.00 97.56 95 LYS A N 1
ATOM 729 C CA . LYS A 1 95 ? -23.997 13.586 23.916 1.00 97.56 95 LYS A CA 1
ATOM 730 C C . LYS A 1 95 ? -23.668 13.521 22.441 1.00 97.56 95 LYS A C 1
ATOM 732 O O . LYS A 1 95 ? -22.518 13.273 22.065 1.00 97.56 95 LYS A O 1
ATOM 737 N N . PHE A 1 96 ? -24.663 13.731 21.596 1.00 96.69 96 PHE A N 1
ATOM 738 C CA . PHE A 1 96 ? -24.476 13.660 20.156 1.00 96.69 96 PHE A CA 1
ATOM 739 C C . PHE A 1 96 ? -25.500 14.502 19.409 1.00 96.69 96 PHE A C 1
ATOM 741 O O . PHE A 1 96 ? -26.591 14.771 19.902 1.00 96.69 96 PHE A O 1
ATOM 748 N N . LYS A 1 97 ? -25.137 14.885 18.189 1.00 97.31 97 LYS A N 1
ATOM 749 C CA . LYS A 1 97 ? -26.055 15.490 17.230 1.00 97.31 97 LYS A CA 1
ATOM 750 C C . LYS A 1 97 ? -26.711 14.380 16.415 1.00 97.31 97 LYS A C 1
ATOM 752 O O . LYS A 1 97 ? -25.993 13.656 15.719 1.00 97.31 97 LYS A O 1
ATOM 757 N N . ASP A 1 98 ? -28.030 14.227 16.493 1.00 96.69 98 ASP A N 1
ATOM 758 C CA . ASP A 1 98 ? -28.780 13.362 15.580 1.00 96.69 98 ASP A CA 1
ATOM 759 C C . ASP A 1 98 ? -28.779 14.002 14.190 1.00 96.69 98 ASP A C 1
ATOM 761 O O . ASP A 1 98 ? -29.250 15.123 14.000 1.00 96.69 98 ASP A O 1
ATOM 765 N N . MET A 1 99 ? -28.205 13.305 13.215 1.00 96.00 99 MET A N 1
ATOM 766 C CA . MET A 1 99 ? -27.988 13.856 11.877 1.00 96.00 99 MET A CA 1
ATOM 767 C C . MET A 1 99 ? -29.207 13.687 10.961 1.00 96.00 99 MET A C 1
ATOM 769 O O . MET A 1 99 ? -29.204 14.223 9.854 1.00 96.00 99 MET A O 1
ATOM 773 N N . ILE A 1 100 ? -30.215 12.915 11.378 1.00 95.25 100 ILE A N 1
ATOM 774 C CA . ILE A 1 100 ? -31.465 12.722 10.632 1.00 95.25 100 ILE A CA 1
ATOM 775 C C . ILE A 1 100 ? -32.509 13.735 11.091 1.00 95.25 100 ILE A C 1
ATOM 777 O O . ILE A 1 100 ? -33.176 14.340 10.254 1.00 95.25 100 ILE A O 1
ATOM 781 N N . LEU A 1 101 ? -32.643 13.912 12.406 1.00 95.69 101 LEU A N 1
ATOM 782 C CA . LEU A 1 101 ? -33.599 14.843 13.008 1.00 95.69 101 LEU A CA 1
ATOM 783 C C . LEU A 1 101 ? -33.032 16.259 13.179 1.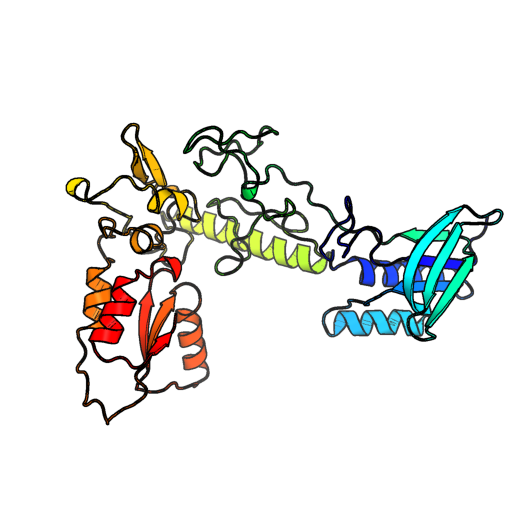00 95.69 101 LEU A C 1
ATOM 785 O O . LEU A 1 10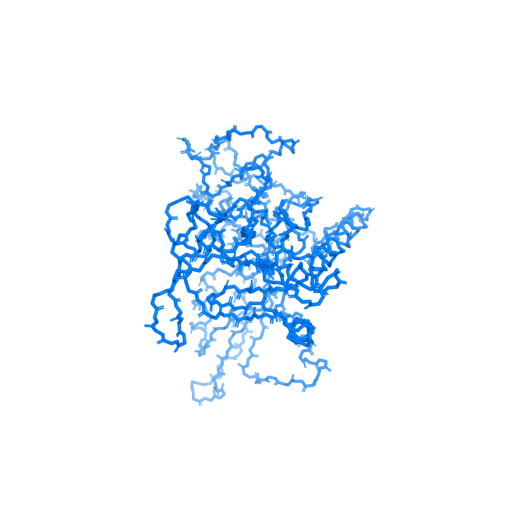1 ? -33.804 17.194 13.354 1.00 95.69 101 LEU A O 1
ATOM 789 N N . ASP A 1 102 ? -31.710 16.425 13.073 1.00 95.81 102 ASP A N 1
ATOM 790 C CA . ASP A 1 102 ? -30.997 17.687 13.303 1.00 95.81 102 ASP A CA 1
ATOM 791 C C . ASP A 1 102 ? -31.192 18.234 14.731 1.00 95.81 102 ASP A C 1
ATOM 793 O O . ASP A 1 102 ? -31.322 19.436 14.963 1.00 95.81 102 ASP A O 1
ATOM 797 N N . GLU A 1 103 ? -31.125 17.357 15.734 1.00 96.56 103 GLU A N 1
ATOM 798 C CA . GLU A 1 103 ? -31.344 17.690 17.150 1.00 96.56 103 GLU A CA 1
ATOM 799 C C . GLU A 1 103 ? -30.148 17.285 18.019 1.00 96.56 103 GLU A C 1
ATOM 801 O O . GLU A 1 103 ? -29.486 16.280 17.761 1.00 96.56 103 GLU A O 1
ATOM 806 N N . ASP A 1 104 ? -29.848 18.085 19.042 1.00 97.62 104 ASP A N 1
ATOM 807 C CA . ASP A 1 104 ? -28.852 17.730 20.055 1.00 97.62 104 ASP A CA 1
ATOM 808 C C . ASP A 1 104 ? -29.498 16.818 21.103 1.00 97.62 104 ASP A C 1
ATOM 810 O O . ASP A 1 104 ? -30.507 17.173 21.716 1.00 97.62 104 ASP A O 1
ATOM 814 N N . VAL A 1 105 ? -28.913 15.639 21.304 1.00 97.31 105 VAL A N 1
ATOM 815 C CA . VAL A 1 105 ? -29.443 14.585 22.171 1.00 97.31 105 VAL A CA 1
ATOM 816 C C . VAL A 1 105 ? -28.445 14.286 23.285 1.00 97.31 105 VAL A C 1
ATOM 818 O O . VAL A 1 105 ? -27.245 14.133 23.046 1.00 97.31 105 VAL A O 1
ATOM 821 N N . GLU A 1 106 ? -28.958 14.164 24.508 1.00 96.38 106 GLU A N 1
ATOM 822 C CA . GLU A 1 106 ? -28.233 13.611 25.652 1.00 96.38 106 GLU A CA 1
ATOM 823 C C . GLU A 1 106 ? -28.945 12.341 26.119 1.00 96.38 106 GLU A C 1
ATOM 825 O O . GLU A 1 106 ? -30.129 12.371 26.460 1.00 96.38 106 GLU A O 1
ATOM 830 N N . GLU A 1 107 ? -28.235 11.214 26.114 1.00 94.75 107 GLU A N 1
ATOM 831 C CA . GLU A 1 107 ? -28.837 9.904 26.352 1.00 94.75 107 GLU A CA 1
ATOM 832 C C . GLU A 1 107 ? -28.029 9.102 27.383 1.00 94.75 107 GLU A C 1
ATOM 834 O O . GLU A 1 107 ? -26.826 8.885 27.229 1.00 94.75 107 GLU A O 1
ATOM 839 N N . GLU A 1 108 ? -28.693 8.664 28.458 1.00 95.62 108 GLU A N 1
ATOM 840 C CA . GLU A 1 108 ? -28.108 7.759 29.454 1.00 95.62 108 GLU A CA 1
ATOM 841 C C . GLU A 1 108 ? -28.041 6.324 28.912 1.00 95.62 108 GLU A C 1
ATOM 843 O O . GLU A 1 108 ? -28.990 5.829 28.288 1.00 95.62 108 GLU A O 1
ATOM 848 N N . ALA A 1 109 ? -26.931 5.643 29.205 1.00 95.69 109 ALA A N 1
ATOM 849 C CA . ALA A 1 109 ? -26.738 4.215 28.970 1.00 95.69 109 ALA A CA 1
ATOM 850 C C . ALA A 1 109 ? -26.165 3.540 30.227 1.00 95.69 109 ALA A C 1
ATOM 852 O O . ALA A 1 109 ? -25.489 4.174 31.038 1.00 95.69 109 ALA A O 1
ATOM 853 N N . ASP A 1 110 ? -26.396 2.235 30.394 1.00 95.88 110 ASP A N 1
ATOM 854 C CA . ASP A 1 110 ? -25.746 1.475 31.472 1.00 95.88 110 ASP A CA 1
ATOM 855 C C . ASP A 1 110 ? -24.289 1.141 31.122 1.00 95.88 110 ASP A C 1
ATOM 857 O O . ASP A 1 110 ? -23.449 0.999 32.013 1.00 95.88 110 ASP A O 1
ATOM 861 N N . LEU A 1 111 ? -23.991 1.020 29.825 1.00 96.12 111 LEU A N 1
ATOM 862 C CA . LEU A 1 111 ? -22.661 0.764 29.289 1.00 96.12 111 LEU A CA 1
ATOM 863 C C . LEU A 1 111 ? -22.466 1.520 27.972 1.00 96.12 111 LEU A C 1
ATOM 865 O O . LEU A 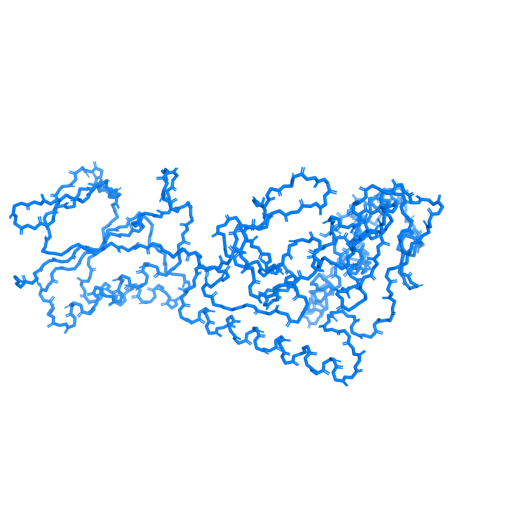1 111 ? -23.293 1.433 27.066 1.00 96.12 111 LEU A O 1
ATOM 869 N N . VAL A 1 112 ? -21.330 2.204 27.845 1.00 97.81 112 VAL A N 1
ATOM 870 C CA . VAL A 1 112 ? -20.881 2.790 26.578 1.00 97.81 112 VAL A CA 1
ATOM 871 C C . VAL A 1 112 ? -19.653 2.037 26.094 1.00 97.81 112 VAL A C 1
ATOM 873 O O . VAL A 1 112 ? -18.685 1.875 26.839 1.00 97.81 112 VAL A O 1
ATOM 876 N N . VAL A 1 113 ? -19.689 1.583 24.843 1.00 97.88 113 VAL A N 1
ATOM 877 C CA . VAL A 1 113 ? -18.573 0.891 24.191 1.00 97.88 113 VAL A CA 1
ATOM 878 C C . VAL A 1 113 ? -17.970 1.814 23.139 1.00 97.88 113 VAL A C 1
ATOM 880 O O . VAL A 1 113 ? -18.622 2.168 22.160 1.00 97.88 113 VAL A O 1
ATOM 883 N N . LEU A 1 114 ? -16.713 2.205 23.332 1.00 96.50 114 LEU A N 1
ATOM 884 C CA . LEU A 1 114 ? -15.984 3.046 22.385 1.00 96.50 114 LEU A CA 1
ATOM 885 C C . LEU A 1 114 ? -15.323 2.170 21.316 1.00 96.50 114 LEU A C 1
ATOM 887 O O . LEU A 1 114 ? -14.437 1.375 21.627 1.00 96.50 114 LEU A O 1
ATOM 891 N N . ALA A 1 115 ? -15.729 2.318 20.054 1.00 96.44 115 ALA A N 1
ATOM 892 C CA . ALA A 1 115 ? -15.126 1.593 18.939 1.00 96.44 115 ALA A CA 1
ATOM 893 C C . ALA A 1 115 ? -13.842 2.307 18.475 1.00 96.44 115 ALA A C 1
ATOM 895 O O . ALA A 1 115 ? -13.844 3.108 17.529 1.00 96.44 115 ALA A O 1
ATOM 896 N N . THR A 1 116 ? -12.751 2.049 19.199 1.00 92.69 116 THR A N 1
ATOM 897 C CA . THR A 1 116 ? -11.438 2.664 18.969 1.00 92.69 116 THR A CA 1
ATOM 898 C C . THR A 1 116 ? -10.770 2.144 17.700 1.00 92.69 116 THR A C 1
ATOM 900 O O . THR A 1 116 ? -11.003 1.013 17.272 1.00 92.69 116 THR A O 1
ATOM 903 N N . GLY A 1 117 ? -9.925 2.979 17.095 1.00 90.19 117 GLY A N 1
ATOM 904 C CA . GLY A 1 117 ? -9.156 2.596 15.915 1.00 90.19 117 GLY A CA 1
ATOM 905 C C . GLY A 1 117 ? -7.953 1.692 16.205 1.00 90.19 117 GLY A C 1
ATOM 906 O O . GLY A 1 117 ? -7.562 1.497 17.355 1.00 90.19 117 GLY A O 1
ATOM 907 N N . MET A 1 118 ? -7.362 1.154 15.139 1.00 90.38 118 MET A N 1
ATOM 908 C CA . MET A 1 118 ? -6.105 0.404 15.177 1.00 90.38 118 MET A CA 1
ATOM 909 C C . MET A 1 118 ? -4.933 1.353 14.953 1.00 90.38 118 MET A C 1
ATOM 911 O O . MET A 1 118 ? -4.970 2.159 14.028 1.00 90.38 118 MET A O 1
ATOM 915 N N . VAL A 1 119 ? -3.879 1.211 15.753 1.00 88.38 119 VAL A N 1
ATOM 916 C CA . VAL A 1 119 ? -2.608 1.922 15.575 1.00 88.38 119 VAL A CA 1
ATOM 917 C C . VAL A 1 119 ? -1.505 0.931 15.246 1.00 88.38 119 VAL A C 1
ATOM 919 O O . VAL A 1 119 ? -1.536 -0.215 15.703 1.00 88.38 119 VAL A O 1
ATOM 922 N N . ALA A 1 120 ? -0.534 1.365 14.449 1.00 84.88 120 ALA A N 1
ATOM 923 C CA . ALA A 1 120 ? 0.637 0.557 14.166 1.00 84.88 120 ALA A CA 1
ATOM 924 C C . ALA A 1 120 ? 1.442 0.308 15.451 1.00 84.88 120 ALA A C 1
ATOM 926 O O . ALA A 1 120 ? 1.586 1.191 16.297 1.00 84.88 120 ALA A O 1
ATOM 927 N N . ASN A 1 121 ? 1.980 -0.901 15.582 1.00 77.75 121 ASN A N 1
ATOM 928 C CA . ASN A 1 121 ? 2.934 -1.273 16.629 1.00 77.75 121 ASN A CA 1
ATOM 929 C C . ASN A 1 121 ? 4.332 -1.585 16.061 1.00 77.75 121 ASN A C 1
ATOM 931 O O . ASN A 1 121 ? 5.191 -2.095 16.779 1.00 77.75 121 ASN A O 1
ATOM 935 N N . SER A 1 122 ? 4.537 -1.324 14.769 1.00 68.00 122 SER A N 1
ATOM 936 C CA . SER A 1 122 ? 5.779 -1.527 14.025 1.00 68.00 122 SER A CA 1
ATOM 937 C C . SER A 1 122 ? 6.754 -0.362 14.211 1.00 68.00 122 SER A C 1
ATOM 939 O O . SER A 1 122 ? 6.326 0.765 14.434 1.00 68.00 122 SER A O 1
ATOM 941 N N . GLY A 1 123 ? 8.060 -0.651 14.071 1.00 60.19 123 GLY A N 1
ATOM 942 C CA . GLY A 1 123 ? 9.225 0.212 14.350 1.00 60.19 123 GLY A CA 1
ATOM 943 C C . GLY A 1 123 ? 9.299 1.603 13.685 1.00 60.19 123 GLY A C 1
ATOM 944 O O . GLY A 1 123 ? 8.519 2.503 13.970 1.00 60.19 123 GLY A O 1
ATOM 945 N N . VAL A 1 124 ? 10.302 1.827 12.841 1.00 57.78 124 VAL A N 1
ATOM 946 C CA . VAL A 1 124 ? 10.812 3.174 12.517 1.00 57.78 124 VAL A CA 1
ATOM 947 C C . VAL A 1 124 ? 10.109 3.804 11.311 1.00 57.78 124 VAL A C 1
ATOM 949 O O . VAL A 1 124 ? 10.178 3.272 10.205 1.00 57.78 124 VAL A O 1
ATOM 952 N N . ASN A 1 125 ? 9.502 4.984 11.484 1.00 62.97 125 ASN A N 1
ATOM 953 C CA . ASN A 1 125 ? 8.890 5.722 10.376 1.00 62.97 125 ASN A CA 1
ATOM 954 C C . ASN A 1 125 ? 9.938 6.367 9.448 1.00 62.97 125 ASN A C 1
ATOM 956 O O . ASN A 1 125 ? 10.378 7.479 9.716 1.00 62.97 125 ASN A O 1
ATOM 960 N N . ILE A 1 126 ? 10.322 5.685 8.358 1.00 54.06 126 ILE A N 1
ATOM 961 C CA . ILE A 1 126 ? 11.359 6.128 7.398 1.00 54.06 126 ILE A CA 1
ATOM 962 C C . ILE A 1 126 ? 11.131 7.533 6.821 1.00 54.06 126 ILE A C 1
ATOM 964 O O . ILE A 1 126 ? 12.100 8.257 6.597 1.00 54.06 126 ILE A O 1
ATOM 968 N N . ASP A 1 127 ? 9.875 7.924 6.600 1.00 56.50 127 ASP A N 1
ATOM 969 C CA . ASP A 1 127 ? 9.539 9.230 6.025 1.00 56.50 127 ASP A CA 1
ATOM 970 C C . ASP A 1 127 ? 9.759 10.371 7.036 1.00 56.50 127 ASP A C 1
ATOM 972 O O . ASP A 1 127 ? 9.901 11.530 6.648 1.00 56.50 127 ASP A O 1
ATOM 976 N N . GLU A 1 128 ? 9.831 10.039 8.328 1.00 60.06 128 GLU A N 1
ATOM 977 C CA . GLU A 1 128 ? 10.055 10.965 9.442 1.00 60.06 128 GLU A CA 1
ATOM 978 C C . GLU A 1 128 ? 11.449 10.820 10.067 1.00 60.06 128 GLU A C 1
ATOM 980 O O . GLU A 1 128 ? 11.761 11.522 11.030 1.00 60.06 128 GLU A O 1
ATOM 985 N N . VAL A 1 129 ? 12.309 9.936 9.540 1.00 57.47 129 VAL A N 1
ATOM 986 C CA . VAL A 1 129 ? 13.670 9.785 10.064 1.00 57.47 129 VAL A CA 1
ATOM 987 C C . VAL A 1 129 ? 14.483 11.045 9.736 1.00 57.47 129 VAL A C 1
ATOM 989 O O . VAL A 1 129 ? 14.686 11.346 8.554 1.00 57.47 129 VAL A O 1
ATOM 992 N N . PRO A 1 130 ? 14.985 11.781 10.749 1.00 57.34 130 PRO A N 1
ATOM 993 C CA . PRO A 1 130 ? 15.777 12.981 10.522 1.00 57.34 130 PRO A CA 1
ATOM 994 C C . PRO A 1 130 ? 17.053 12.657 9.742 1.00 57.34 130 PRO A C 1
ATOM 996 O O . PRO A 1 130 ? 17.791 11.729 10.085 1.00 57.34 130 PRO A O 1
ATOM 999 N N . GLN A 1 131 ? 17.328 13.454 8.708 1.00 56.56 131 GLN A N 1
ATOM 1000 C CA . GLN A 1 131 ? 18.634 13.477 8.057 1.00 56.56 131 GLN A CA 1
ATOM 1001 C C . GLN A 1 131 ? 19.503 14.524 8.740 1.00 56.56 131 GLN A C 1
ATOM 1003 O O . GLN A 1 131 ? 19.376 15.717 8.462 1.00 56.56 131 GLN A O 1
ATOM 1008 N N . ASN A 1 132 ? 20.383 14.077 9.632 1.00 55.34 132 ASN A N 1
ATOM 1009 C CA . ASN A 1 132 ? 21.348 14.972 10.270 1.00 55.34 132 ASN A CA 1
ATOM 1010 C C . ASN A 1 132 ? 22.396 15.449 9.245 1.00 55.34 132 ASN A C 1
ATOM 1012 O O . ASN A 1 132 ? 22.755 16.625 9.225 1.00 55.34 132 ASN A O 1
ATOM 1016 N N . GLU A 1 133 ? 22.807 14.561 8.330 1.00 53.00 133 GLU A N 1
ATOM 1017 C CA . GLU A 1 133 ? 23.674 14.851 7.182 1.00 53.00 133 GLU A CA 1
ATOM 1018 C C . GLU A 1 133 ? 23.145 14.190 5.889 1.00 53.00 133 GLU A C 1
ATOM 1020 O O . GLU A 1 133 ? 22.381 13.223 5.957 1.00 53.00 133 GLU A O 1
ATOM 1025 N N . PRO A 1 134 ? 23.543 14.650 4.679 1.00 45.09 134 PRO A N 1
ATOM 1026 C CA . PRO A 1 134 ? 23.127 14.046 3.409 1.00 45.09 134 PRO A CA 1
ATOM 1027 C C . PRO A 1 134 ? 23.541 12.570 3.249 1.00 45.09 134 PRO A C 1
ATOM 1029 O O . PRO A 1 134 ? 24.569 12.265 2.636 1.00 45.09 134 PRO A O 1
ATOM 1032 N N . GLY A 1 135 ? 22.683 11.654 3.700 1.00 51.22 135 GLY A N 1
ATOM 1033 C CA . GLY A 1 135 ? 22.905 10.204 3.657 1.00 51.22 135 GLY A CA 1
ATOM 1034 C C . GLY A 1 135 ? 22.962 9.525 5.027 1.00 51.22 135 GLY A C 1
ATOM 1035 O O . GLY A 1 135 ? 22.995 8.298 5.058 1.00 51.22 135 GLY A O 1
ATOM 1036 N N . GLU A 1 136 ? 22.919 10.283 6.125 1.00 45.56 136 GLU A N 1
ATOM 1037 C CA . GLU A 1 136 ? 22.870 9.747 7.487 1.00 45.56 136 GLU A CA 1
ATOM 1038 C C . GLU A 1 136 ? 21.463 9.868 8.071 1.00 45.56 136 GLU A C 1
ATOM 1040 O O . GLU A 1 136 ? 20.826 10.913 7.966 1.00 45.56 136 GLU A O 1
ATOM 1045 N N . TRP A 1 137 ? 20.988 8.784 8.682 1.00 56.47 137 TRP A N 1
ATOM 1046 C CA . TRP A 1 137 ? 19.626 8.640 9.188 1.00 56.47 137 TRP A CA 1
ATOM 1047 C C . TRP A 1 137 ? 19.690 8.150 10.639 1.00 56.47 137 TRP A C 1
ATOM 1049 O O . TRP A 1 137 ? 20.241 7.073 10.892 1.00 56.47 137 TRP A O 1
ATOM 1059 N N . GLU A 1 138 ? 19.154 8.923 11.590 1.00 49.31 138 GLU A N 1
ATOM 1060 C CA . GLU A 1 138 ? 19.188 8.582 13.020 1.00 49.31 138 GLU A CA 1
ATOM 1061 C C . GLU A 1 138 ? 17.856 7.992 13.491 1.00 49.31 138 GLU A C 1
ATOM 1063 O O . GLU A 1 138 ? 16.789 8.576 13.324 1.00 49.31 138 GLU A O 1
ATOM 1068 N N . VAL A 1 139 ? 17.919 6.805 14.086 1.00 55.41 139 VAL A N 1
ATOM 1069 C CA . VAL A 1 139 ? 16.752 5.985 14.403 1.00 55.41 139 VAL A CA 1
ATOM 1070 C C . VAL A 1 139 ? 16.587 5.878 15.921 1.00 55.41 139 VAL A C 1
ATOM 1072 O O . VAL A 1 139 ? 17.513 5.455 16.604 1.00 55.41 139 VAL A O 1
ATOM 1075 N N . SER A 1 140 ? 15.404 6.214 16.450 1.00 51.88 140 SER A N 1
ATOM 1076 C CA . SER A 1 140 ? 15.125 6.273 17.899 1.00 51.88 140 SER A CA 1
ATOM 1077 C C . SER A 1 140 ? 14.863 4.919 18.579 1.00 51.88 140 SER A C 1
ATOM 1079 O O . SER A 1 140 ? 14.812 4.856 19.807 1.00 51.88 140 SER A O 1
ATOM 1081 N N . VAL A 1 141 ? 14.710 3.834 17.812 1.00 59.59 141 VAL A N 1
ATOM 1082 C CA . VAL A 1 141 ? 14.516 2.466 18.321 1.00 59.59 141 VAL A CA 1
ATOM 1083 C C . VAL A 1 141 ? 15.440 1.518 17.564 1.00 59.59 141 VAL A C 1
ATOM 1085 O O . VAL A 1 141 ? 15.395 1.462 16.336 1.00 59.59 141 VAL A O 1
ATOM 1088 N N . ASP A 1 142 ? 16.271 0.753 18.273 1.00 66.44 142 ASP A N 1
ATOM 1089 C CA . ASP A 1 142 ? 17.146 -0.231 17.633 1.00 66.44 142 ASP A CA 1
ATOM 1090 C C . ASP A 1 142 ? 16.312 -1.310 16.923 1.00 66.44 142 ASP A C 1
ATOM 1092 O O . ASP A 1 142 ? 15.662 -2.148 17.550 1.00 66.44 142 ASP A O 1
ATOM 1096 N N . SER A 1 143 ? 16.324 -1.276 15.588 1.00 78.00 143 SER A N 1
ATOM 1097 C CA . SER A 1 143 ? 15.668 -2.276 14.744 1.00 78.00 143 SER A CA 1
ATOM 1098 C C . SER A 1 143 ? 16.254 -3.662 15.003 1.00 78.00 143 SER A C 1
ATOM 1100 O O . SER A 1 143 ? 17.456 -3.879 14.831 1.00 78.00 143 SER A O 1
ATOM 1102 N N . ILE A 1 144 ? 15.387 -4.630 15.308 1.00 83.19 144 ILE A N 1
ATOM 1103 C CA . ILE A 1 144 ? 15.770 -6.043 15.431 1.00 83.19 144 ILE A CA 1
ATOM 1104 C C . ILE A 1 144 ? 16.290 -6.624 14.108 1.00 83.19 144 ILE A C 1
ATOM 1106 O O . ILE A 1 144 ? 17.099 -7.550 14.118 1.00 83.19 144 ILE A O 1
ATOM 1110 N N . LEU A 1 145 ? 15.854 -6.078 12.967 1.00 87.31 145 LEU A N 1
ATOM 1111 C CA . LEU A 1 145 ? 16.312 -6.530 11.653 1.00 87.31 145 LEU A CA 1
ATOM 1112 C C . LEU A 1 145 ? 17.738 -6.059 11.348 1.00 87.31 145 LEU A C 1
ATOM 1114 O O . LEU A 1 145 ? 18.428 -6.709 10.564 1.00 87.31 145 LEU A O 1
ATOM 1118 N N . ASN A 1 146 ? 18.168 -4.943 11.954 1.00 86.88 146 ASN A N 1
ATOM 1119 C CA . ASN A 1 146 ? 19.507 -4.359 11.833 1.00 86.88 146 ASN A CA 1
ATOM 1120 C C . ASN A 1 146 ? 20.056 -4.364 10.390 1.00 86.88 146 ASN A C 1
ATOM 1122 O O . ASN A 1 146 ? 21.183 -4.785 10.116 1.00 86.88 146 ASN A O 1
ATOM 1126 N N . LEU A 1 147 ? 19.221 -3.942 9.439 1.00 87.69 147 LEU A N 1
ATOM 1127 C CA . LEU A 1 147 ? 19.538 -4.013 8.019 1.00 87.69 147 LEU A CA 1
ATOM 1128 C C . LEU A 1 147 ? 20.566 -2.944 7.630 1.00 87.69 147 LEU A C 1
ATOM 1130 O O . LEU A 1 147 ? 20.507 -1.803 8.076 1.00 87.69 147 LEU A O 1
ATOM 1134 N N . ASN A 1 148 ? 21.478 -3.280 6.720 1.00 87.56 148 ASN A N 1
ATOM 1135 C CA . ASN A 1 148 ? 22.475 -2.333 6.214 1.00 87.56 148 ASN A CA 1
ATOM 1136 C C . ASN A 1 148 ? 22.005 -1.651 4.915 1.00 87.56 148 ASN A C 1
ATOM 1138 O O . ASN A 1 148 ? 22.608 -1.847 3.858 1.00 87.56 148 ASN A O 1
ATOM 1142 N N . TYR A 1 149 ? 20.866 -0.957 4.958 1.00 85.81 149 TYR A N 1
ATOM 1143 C CA . TYR A 1 149 ? 20.324 -0.208 3.818 1.00 85.81 149 TYR A CA 1
ATOM 1144 C C . TYR A 1 149 ? 20.521 1.287 4.058 1.00 85.81 149 TYR A C 1
ATOM 1146 O O . TYR A 1 149 ? 20.238 1.776 5.151 1.00 85.81 149 TYR A O 1
ATOM 1154 N N . ARG A 1 150 ? 20.863 2.040 3.003 1.00 82.31 150 ARG A N 1
ATOM 1155 C CA . ARG A 1 150 ? 20.851 3.516 3.025 1.00 82.31 150 ARG A CA 1
ATOM 1156 C C . ARG A 1 150 ? 19.539 4.104 3.565 1.00 82.31 150 ARG A C 1
ATOM 1158 O O . ARG A 1 150 ? 19.527 5.174 4.143 1.00 82.31 150 ARG A O 1
ATOM 1165 N N . GLN A 1 151 ? 18.430 3.412 3.338 1.00 78.56 151 GLN A N 1
ATOM 1166 C CA . GLN A 1 151 ? 17.071 3.802 3.722 1.00 78.56 151 GLN A CA 1
ATOM 1167 C C . GLN A 1 151 ? 16.722 3.467 5.182 1.00 78.56 151 GLN A C 1
ATOM 1169 O O . GLN A 1 151 ? 15.561 3.540 5.558 1.00 78.56 151 GLN A O 1
ATOM 1174 N N . GLY A 1 152 ? 17.683 3.029 5.991 1.00 82.75 152 GLY A N 1
ATOM 1175 C CA . GLY A 1 152 ? 17.460 2.690 7.392 1.00 82.75 152 GLY A CA 1
ATOM 1176 C C . GLY A 1 152 ? 17.473 1.191 7.672 1.00 82.75 152 GLY A C 1
ATOM 1177 O O . GLY A 1 152 ? 17.442 0.343 6.777 1.00 82.75 152 GLY A O 1
ATOM 1178 N N . LYS A 1 153 ? 17.539 0.882 8.968 1.00 84.69 153 LYS A N 1
ATOM 1179 C CA . LYS A 1 153 ? 17.822 -0.460 9.492 1.00 84.69 153 LYS A CA 1
ATOM 1180 C C . LYS A 1 153 ? 16.603 -1.371 9.611 1.00 84.69 153 LYS A C 1
ATOM 1182 O O . LYS A 1 153 ? 16.744 -2.524 10.013 1.00 84.69 153 LYS A O 1
ATOM 1187 N N . ASP A 1 154 ? 15.417 -0.868 9.302 1.00 86.00 154 ASP A N 1
ATOM 1188 C CA . ASP A 1 154 ? 14.150 -1.587 9.422 1.00 86.00 154 ASP A CA 1
ATOM 1189 C C . ASP A 1 154 ? 13.397 -1.614 8.077 1.00 86.00 154 ASP A C 1
ATOM 1191 O O . ASP A 1 154 ? 13.883 -1.160 7.023 1.00 86.00 154 ASP A O 1
ATOM 1195 N N . LEU A 1 155 ? 12.206 -2.193 8.109 1.00 86.56 155 LEU A N 1
ATOM 1196 C CA . LEU A 1 155 ? 11.222 -2.128 7.047 1.00 86.56 155 LEU A CA 1
ATOM 1197 C C . LEU A 1 155 ? 10.714 -0.688 6.855 1.00 86.56 155 LEU A C 1
ATOM 1199 O O . LEU A 1 155 ? 10.443 -0.002 7.834 1.00 86.56 155 LEU A O 1
ATOM 1203 N N . PRO A 1 156 ? 10.525 -0.225 5.608 1.00 83.00 156 PRO A N 1
ATOM 1204 C CA . PRO A 1 156 ? 9.889 1.061 5.341 1.00 83.00 156 PRO A CA 1
ATOM 1205 C C . PRO A 1 156 ? 8.453 1.107 5.850 1.00 83.00 156 PRO A C 1
ATOM 1207 O O . PRO A 1 156 ? 7.714 0.122 5.742 1.00 83.00 156 PRO A O 1
ATOM 1210 N N . HIS A 1 157 ? 8.062 2.263 6.369 1.00 81.31 157 HIS A N 1
ATOM 1211 C CA . HIS A 1 157 ? 6.722 2.525 6.871 1.00 81.31 157 HIS A CA 1
ATOM 1212 C C . HIS A 1 157 ? 6.009 3.560 6.012 1.00 81.31 157 HIS A C 1
ATOM 1214 O O . HIS A 1 157 ? 6.640 4.372 5.345 1.00 81.31 157 HIS A O 1
ATOM 1220 N N . LEU A 1 158 ? 4.685 3.516 6.061 1.00 81.12 158 LEU A N 1
ATOM 1221 C CA . LEU A 1 158 ? 3.799 4.578 5.615 1.00 81.12 158 LEU A CA 1
ATOM 1222 C C . LEU A 1 158 ? 3.670 5.645 6.712 1.00 81.12 158 LEU A C 1
ATOM 1224 O O . LEU A 1 158 ? 4.001 5.396 7.871 1.00 81.12 158 LEU A O 1
ATOM 1228 N N . LYS A 1 159 ? 3.063 6.787 6.362 1.00 80.81 159 LYS A N 1
ATOM 1229 C CA . LYS A 1 159 ? 2.812 7.949 7.240 1.00 80.81 159 LYS A CA 1
ATOM 1230 C C . LYS A 1 159 ? 2.367 7.610 8.676 1.00 80.81 159 LYS A C 1
ATOM 1232 O O . LYS A 1 159 ? 2.737 8.318 9.597 1.00 80.81 159 LYS A O 1
ATOM 1237 N N . TYR A 1 160 ? 1.578 6.552 8.880 1.00 81.88 160 TYR A N 1
ATOM 1238 C CA . TYR A 1 160 ? 1.023 6.182 10.195 1.00 81.88 160 TYR A CA 1
ATOM 1239 C C . TYR A 1 160 ? 1.741 5.012 10.881 1.00 81.88 160 TYR A C 1
ATOM 1241 O O . TYR A 1 160 ? 1.157 4.342 11.731 1.00 81.88 160 TYR A O 1
ATOM 1249 N N . GLY A 1 161 ? 2.982 4.723 10.484 1.00 82.56 161 GLY A N 1
ATOM 1250 C CA . GLY A 1 161 ? 3.820 3.692 11.098 1.00 82.56 161 GLY A CA 1
ATOM 1251 C C . GLY A 1 161 ? 3.541 2.262 10.631 1.00 82.56 161 GLY A C 1
ATOM 1252 O O . GLY A 1 161 ? 4.250 1.348 11.039 1.00 82.56 161 GLY A O 1
ATOM 1253 N N . PHE A 1 162 ? 2.545 2.044 9.769 1.00 87.00 162 PHE A N 1
ATOM 1254 C CA . PHE A 1 162 ? 2.289 0.733 9.173 1.00 87.00 162 PHE A CA 1
ATOM 1255 C C . PHE A 1 162 ? 3.350 0.376 8.133 1.00 87.00 162 PHE A C 1
ATOM 1257 O O . PHE A 1 162 ? 3.781 1.237 7.368 1.00 87.00 162 PHE A O 1
ATOM 1264 N N . ASN A 1 163 ? 3.732 -0.895 8.046 1.00 87.50 163 ASN A N 1
ATOM 1265 C CA . ASN A 1 163 ? 4.725 -1.341 7.073 1.00 87.50 163 ASN A CA 1
ATOM 1266 C C . ASN A 1 163 ? 4.228 -1.199 5.631 1.00 87.50 163 ASN A C 1
ATOM 1268 O O . ASN A 1 163 ? 3.184 -1.741 5.259 1.00 87.50 163 ASN A O 1
ATOM 1272 N N . ASP A 1 164 ? 5.035 -0.539 4.802 1.00 81.06 164 ASP A N 1
ATOM 1273 C CA . ASP A 1 164 ? 4.764 -0.395 3.378 1.00 81.06 164 ASP A CA 1
ATOM 1274 C C . ASP A 1 164 ? 4.960 -1.739 2.669 1.00 81.06 164 ASP A C 1
ATOM 1276 O O . ASP A 1 164 ? 6.077 -2.247 2.515 1.00 81.06 164 ASP A O 1
ATOM 1280 N N . SER A 1 165 ? 3.861 -2.310 2.191 1.00 75.44 165 SER A N 1
ATOM 1281 C CA . SER A 1 165 ? 3.935 -3.182 1.025 1.00 75.44 165 SER A CA 1
ATOM 1282 C C . SER A 1 165 ? 4.070 -2.326 -0.204 1.00 75.44 165 SER A C 1
ATOM 1284 O O . SER A 1 165 ? 3.310 -1.374 -0.328 1.00 75.44 165 SER A O 1
ATOM 1286 N N . HIS A 1 166 ? 4.918 -2.705 -1.150 1.00 71.31 166 HIS A N 1
ATOM 1287 C CA . HIS A 1 166 ? 5.058 -2.003 -2.421 1.00 71.31 166 HIS A CA 1
ATOM 1288 C C . HIS A 1 166 ? 3.777 -2.146 -3.277 1.00 71.31 166 HIS A C 1
ATOM 1290 O O . HIS A 1 166 ? 3.742 -2.879 -4.262 1.00 71.31 166 HIS A O 1
ATOM 1296 N N . PHE A 1 167 ? 2.706 -1.462 -2.860 1.00 58.31 167 PHE A N 1
ATOM 1297 C CA . PHE A 1 167 ? 1.306 -1.858 -3.039 1.00 58.31 167 PHE A CA 1
ATOM 1298 C C . PHE A 1 167 ? 0.882 -1.952 -4.501 1.00 58.31 167 PHE A C 1
ATOM 1300 O O . PHE A 1 167 ? 0.075 -2.808 -4.843 1.00 58.31 167 PHE A O 1
ATOM 1307 N N . ILE A 1 168 ? 1.457 -1.101 -5.352 1.00 71.12 168 ILE A N 1
ATOM 1308 C CA . ILE A 1 168 ? 1.098 -1.002 -6.769 1.00 71.12 168 ILE A CA 1
ATOM 1309 C C . ILE A 1 168 ? 1.526 -2.267 -7.524 1.00 71.12 168 ILE A C 1
ATOM 1311 O O . ILE A 1 168 ? 0.697 -2.909 -8.154 1.00 71.12 168 ILE A O 1
ATOM 1315 N N . CYS A 1 169 ? 2.798 -2.663 -7.421 1.00 70.69 169 CYS A N 1
ATOM 1316 C CA . CYS A 1 169 ? 3.330 -3.776 -8.217 1.00 70.69 169 CYS A CA 1
ATOM 1317 C C . CYS A 1 169 ? 3.464 -5.080 -7.418 1.00 70.69 169 CYS A C 1
ATOM 1319 O O . CYS A 1 169 ? 3.408 -6.171 -7.981 1.00 70.69 169 CYS A O 1
ATOM 1321 N N . PHE A 1 170 ? 3.691 -4.987 -6.105 1.00 81.25 170 PHE A N 1
ATOM 1322 C CA . PHE A 1 170 ? 4.022 -6.123 -5.244 1.00 81.25 170 PHE A CA 1
ATOM 1323 C C . PHE A 1 170 ? 3.249 -6.024 -3.919 1.00 81.25 170 PHE A C 1
ATOM 1325 O O . PHE A 1 170 ? 3.832 -5.744 -2.868 1.00 81.25 170 PHE A O 1
ATOM 1332 N N . PRO A 1 171 ? 1.925 -6.263 -3.945 1.00 82.69 171 PRO A N 1
ATOM 1333 C CA . PRO A 1 171 ? 1.043 -5.992 -2.815 1.00 82.69 171 PRO A CA 1
ATOM 1334 C C . PRO A 1 171 ? 1.337 -6.843 -1.586 1.00 82.69 171 PRO A C 1
ATOM 1336 O O . PRO A 1 171 ? 0.913 -6.456 -0.514 1.00 82.69 171 PRO A O 1
ATOM 1339 N N . TYR A 1 172 ? 2.057 -7.958 -1.702 1.00 88.44 172 TYR A N 1
ATOM 1340 C CA . TYR A 1 172 ? 2.422 -8.817 -0.568 1.00 88.44 172 TYR A CA 1
ATOM 1341 C C . TYR A 1 172 ? 3.909 -8.748 -0.207 1.00 88.44 172 TYR A C 1
ATOM 1343 O O . TYR A 1 172 ? 4.383 -9.536 0.605 1.00 88.44 172 TYR A O 1
ATOM 1351 N N . GLU A 1 173 ? 4.667 -7.842 -0.826 1.00 88.12 173 GLU A N 1
ATOM 1352 C CA . GLU A 1 173 ? 6.110 -7.733 -0.624 1.00 88.12 173 GLU A CA 1
ATOM 1353 C C . GLU A 1 173 ? 6.475 -6.396 0.006 1.00 88.12 173 GLU A C 1
ATOM 1355 O O . GLU A 1 173 ? 5.915 -5.354 -0.343 1.00 88.12 173 GLU A O 1
ATOM 1360 N N . THR A 1 174 ? 7.467 -6.411 0.894 1.00 88.94 174 THR A N 1
ATOM 1361 C CA . THR A 1 174 ? 8.085 -5.167 1.352 1.00 88.94 174 THR A CA 1
ATOM 1362 C C . THR A 1 174 ? 9.110 -4.684 0.326 1.00 88.94 174 THR A C 1
ATOM 1364 O O . THR A 1 174 ? 9.517 -5.396 -0.597 1.00 88.94 174 THR A O 1
ATOM 1367 N N . ARG A 1 175 ? 9.602 -3.461 0.519 1.00 85.69 175 ARG A N 1
ATOM 1368 C CA . ARG A 1 175 ? 10.753 -2.930 -0.228 1.00 85.69 175 ARG A CA 1
ATOM 1369 C C . ARG A 1 175 ? 12.094 -3.569 0.167 1.00 85.69 175 ARG A C 1
ATOM 1371 O O . ARG A 1 175 ? 13.126 -3.191 -0.385 1.00 85.69 175 ARG A O 1
ATOM 1378 N N . ARG A 1 176 ? 12.110 -4.509 1.118 1.00 87.81 176 ARG A N 1
ATOM 1379 C CA . ARG A 1 176 ? 13.288 -5.300 1.489 1.00 87.81 176 ARG A CA 1
ATOM 1380 C C . ARG A 1 176 ? 13.144 -6.693 0.881 1.00 87.81 176 ARG A C 1
ATOM 1382 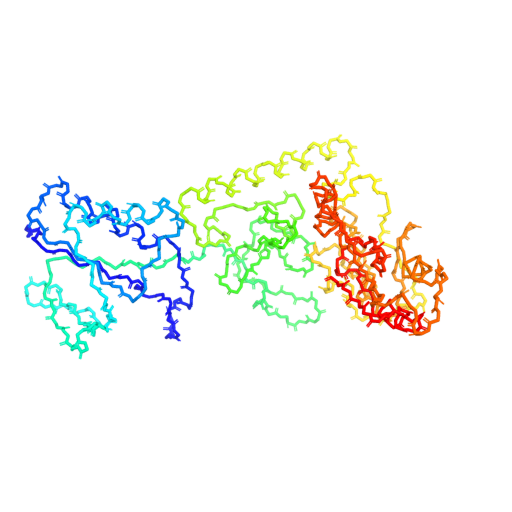O O . ARG A 1 176 ? 12.274 -7.464 1.273 1.00 87.81 176 ARG A O 1
ATOM 1389 N N . THR A 1 177 ? 13.978 -7.004 -0.108 1.00 84.69 177 THR A N 1
ATOM 1390 C CA . THR A 1 177 ? 13.948 -8.306 -0.792 1.00 84.69 177 THR A CA 1
ATOM 1391 C C . THR A 1 177 ? 14.113 -9.448 0.213 1.00 84.69 177 THR A C 1
ATOM 1393 O O . THR A 1 177 ? 14.977 -9.380 1.087 1.00 84.69 177 THR A O 1
ATOM 1396 N N . GLY A 1 178 ? 13.254 -10.466 0.108 1.00 86.38 178 GLY A N 1
ATOM 1397 C CA . GLY A 1 178 ? 13.218 -11.615 1.015 1.00 86.38 178 GLY A CA 1
ATOM 1398 C C . GLY A 1 178 ? 12.582 -11.366 2.390 1.00 86.38 178 GLY A C 1
ATOM 1399 O O . GLY A 1 178 ? 12.495 -12.306 3.177 1.00 86.38 178 GLY A O 1
ATOM 1400 N N . ILE A 1 179 ? 12.120 -10.146 2.696 1.00 90.25 179 ILE A N 1
ATOM 1401 C CA . ILE A 1 179 ? 11.419 -9.838 3.951 1.00 90.25 179 ILE A CA 1
ATOM 1402 C C . ILE A 1 179 ? 9.971 -9.460 3.642 1.00 90.25 179 ILE A C 1
ATOM 1404 O O . ILE A 1 179 ? 9.696 -8.557 2.848 1.00 90.25 179 ILE A O 1
ATOM 1408 N N . TYR A 1 180 ? 9.040 -10.142 4.299 1.00 91.88 180 TYR A N 1
ATOM 1409 C CA . TYR A 1 180 ? 7.604 -10.002 4.082 1.00 91.88 180 TYR A CA 1
ATOM 1410 C C . TYR A 1 180 ? 6.911 -9.640 5.391 1.00 91.88 180 TYR A C 1
ATOM 1412 O O . TYR A 1 180 ? 7.315 -10.085 6.464 1.00 91.88 180 TYR A O 1
ATOM 1420 N N . THR A 1 181 ? 5.851 -8.846 5.293 1.00 91.25 181 THR A N 1
ATOM 1421 C CA . THR A 1 181 ? 4.955 -8.523 6.406 1.00 91.25 181 THR A CA 1
ATOM 1422 C C . THR A 1 181 ? 3.534 -8.903 6.039 1.00 91.25 181 THR A C 1
ATOM 1424 O O . THR A 1 181 ? 3.161 -8.887 4.863 1.00 91.25 181 THR A O 1
ATOM 1427 N N . CYS A 1 182 ? 2.736 -9.249 7.045 1.00 92.94 182 CYS A N 1
ATOM 1428 C CA . CYS A 1 182 ? 1.332 -9.566 6.843 1.00 92.94 182 CYS A CA 1
ATOM 1429 C C . CYS A 1 182 ? 0.454 -9.163 8.027 1.00 92.94 182 CYS A C 1
ATOM 1431 O O . CYS A 1 182 ? 0.920 -9.073 9.166 1.00 92.94 182 CYS A O 1
ATOM 1433 N N . GLY A 1 183 ? -0.823 -8.930 7.735 1.00 92.38 183 GLY A N 1
ATOM 1434 C CA . GLY A 1 183 ? -1.845 -8.612 8.722 1.00 92.38 183 GLY A CA 1
ATOM 1435 C C . GLY A 1 183 ? -1.812 -7.151 9.192 1.00 92.38 183 GLY A C 1
ATOM 1436 O O . GLY A 1 183 ? -1.281 -6.281 8.491 1.00 92.38 183 GLY A O 1
ATOM 1437 N N . PRO A 1 184 ? -2.362 -6.863 10.389 1.00 91.31 184 PRO A N 1
ATOM 1438 C CA . PRO A 1 184 ? -2.578 -5.496 10.873 1.00 91.31 184 PRO A CA 1
ATOM 1439 C C . PRO A 1 184 ? -1.330 -4.609 10.979 1.00 91.31 184 PRO A C 1
ATOM 1441 O O . PRO A 1 184 ? -1.446 -3.391 11.069 1.00 91.31 184 PRO A O 1
ATOM 1444 N N . VAL A 1 185 ? -0.131 -5.196 10.916 1.00 89.56 185 VAL A N 1
ATOM 1445 C CA . VAL A 1 185 ? 1.137 -4.455 10.875 1.00 89.56 185 VAL A CA 1
ATOM 1446 C C . VAL A 1 185 ? 1.285 -3.606 9.599 1.00 89.56 185 VAL A C 1
ATOM 1448 O O . VAL A 1 185 ? 2.024 -2.627 9.575 1.00 89.56 185 VAL A O 1
ATOM 1451 N N . ARG A 1 186 ? 0.565 -3.950 8.522 1.00 88.69 186 ARG A N 1
ATOM 1452 C CA . ARG A 1 186 ? 0.641 -3.264 7.220 1.00 88.69 186 ARG A CA 1
ATOM 1453 C C . ARG A 1 186 ? -0.437 -2.222 6.977 1.00 88.69 186 ARG A C 1
ATOM 1455 O O . ARG A 1 186 ? -0.255 -1.321 6.163 1.00 88.69 186 ARG A O 1
ATOM 1462 N N . ARG A 1 187 ? -1.586 -2.395 7.615 1.00 90.00 187 ARG A N 1
ATOM 1463 C CA . ARG A 1 187 ? -2.742 -1.492 7.607 1.00 90.00 187 ARG A CA 1
ATOM 1464 C C . ARG A 1 187 ? -3.795 -2.081 8.541 1.00 90.00 187 ARG A C 1
ATOM 1466 O O . ARG A 1 187 ? -3.749 -3.285 8.786 1.00 90.00 187 ARG A O 1
ATOM 1473 N N . PRO A 1 188 ? -4.784 -1.299 8.987 1.00 91.50 188 PRO A N 1
ATOM 1474 C CA . PRO A 1 188 ? -5.947 -1.859 9.660 1.00 91.50 188 PRO A CA 1
ATOM 1475 C C . PRO A 1 188 ? -6.632 -2.913 8.777 1.00 91.50 188 PRO A C 1
ATOM 1477 O O . PRO A 1 188 ? -6.859 -2.674 7.587 1.00 91.50 188 PRO A O 1
ATOM 1480 N N . MET A 1 189 ? -6.907 -4.086 9.345 1.00 91.50 189 MET A N 1
ATOM 1481 C CA . MET A 1 189 ? -7.512 -5.221 8.648 1.00 91.50 189 MET A CA 1
ATOM 1482 C C . MET A 1 189 ? -8.448 -5.975 9.583 1.00 91.50 189 MET A C 1
ATOM 1484 O O . MET A 1 189 ? -8.164 -6.100 10.777 1.00 91.50 189 MET A O 1
ATOM 1488 N N . ASP A 1 190 ? -9.513 -6.535 9.019 1.00 91.19 190 ASP A N 1
ATOM 1489 C CA . ASP A 1 190 ? -10.273 -7.585 9.690 1.00 91.19 190 ASP A CA 1
ATOM 1490 C C . ASP A 1 190 ? -9.519 -8.934 9.652 1.00 91.19 190 ASP A C 1
ATOM 1492 O O . ASP A 1 190 ? -8.426 -9.072 9.090 1.00 91.19 190 ASP A O 1
ATOM 1496 N N . THR A 1 191 ? -10.104 -9.960 10.274 1.00 91.31 191 THR A N 1
ATOM 1497 C CA . THR A 1 191 ? -9.479 -11.291 10.352 1.00 91.31 191 THR A CA 1
ATOM 1498 C C . THR A 1 191 ? -9.356 -11.971 8.987 1.00 91.31 191 THR A C 1
ATOM 1500 O O . THR A 1 191 ? -8.338 -12.609 8.726 1.00 91.31 191 THR A O 1
ATOM 1503 N N . GLN A 1 192 ? -10.355 -11.846 8.110 1.00 90.75 192 GLN A N 1
ATOM 1504 C CA . GLN A 1 192 ? -10.324 -12.494 6.797 1.00 90.75 192 GLN A CA 1
ATOM 1505 C C . GLN A 1 192 ? -9.269 -11.840 5.903 1.00 90.75 192 GLN A C 1
ATOM 1507 O O . GLN A 1 192 ? -8.447 -12.530 5.306 1.00 90.75 192 GLN A O 1
ATOM 1512 N N . GLN A 1 193 ? -9.228 -10.509 5.890 1.00 91.62 193 GLN A N 1
ATOM 1513 C CA . GLN A 1 193 ? -8.202 -9.735 5.198 1.00 91.62 193 GLN A CA 1
ATOM 1514 C C . GLN A 1 193 ? -6.798 -10.088 5.695 1.00 91.62 193 GLN A C 1
ATOM 1516 O O . GLN A 1 193 ? -5.885 -10.233 4.884 1.00 91.62 193 GLN A O 1
ATOM 1521 N N . ALA A 1 194 ? -6.618 -10.264 7.008 1.00 93.44 194 ALA A N 1
ATOM 1522 C CA . ALA A 1 194 ? -5.337 -10.676 7.573 1.00 93.44 194 ALA A CA 1
ATOM 1523 C C . ALA A 1 194 ? -4.931 -12.096 7.137 1.00 93.44 194 ALA A C 1
ATOM 1525 O O . ALA A 1 194 ? -3.751 -12.330 6.875 1.00 93.44 194 ALA A O 1
ATOM 1526 N N . ILE A 1 195 ? -5.884 -13.030 7.020 1.00 95.75 195 ILE A N 1
ATOM 1527 C CA . ILE A 1 195 ? -5.636 -14.387 6.504 1.00 95.75 195 ILE A CA 1
ATOM 1528 C C . ILE A 1 195 ? -5.225 -14.340 5.028 1.00 95.75 195 ILE A C 1
ATOM 1530 O O . ILE A 1 195 ? -4.238 -14.977 4.648 1.00 95.75 195 ILE A O 1
ATOM 1534 N N . ASP A 1 196 ? -5.940 -13.576 4.204 1.00 93.56 196 ASP A N 1
ATOM 1535 C CA . ASP A 1 196 ? -5.637 -13.439 2.776 1.00 93.56 196 ASP A CA 1
ATOM 1536 C C . ASP A 1 196 ? -4.260 -12.787 2.570 1.00 93.56 196 ASP A C 1
ATOM 1538 O O . ASP A 1 196 ? -3.458 -13.239 1.747 1.00 93.56 196 ASP A O 1
ATOM 1542 N N . ASP A 1 197 ? -3.945 -11.765 3.368 1.00 93.81 197 ASP A N 1
ATOM 1543 C CA . ASP A 1 197 ? -2.653 -11.082 3.343 1.00 93.81 197 ASP A CA 1
ATOM 1544 C C . ASP A 1 197 ? -1.500 -11.986 3.807 1.00 93.81 197 ASP A C 1
ATOM 1546 O O . ASP A 1 197 ? -0.451 -12.038 3.161 1.00 93.81 197 ASP A O 1
ATOM 1550 N N . ALA A 1 198 ? -1.707 -12.765 4.873 1.00 95.31 198 ALA A N 1
ATOM 1551 C CA . ALA A 1 198 ? -0.746 -13.766 5.338 1.00 95.31 198 ALA A CA 1
ATOM 1552 C C . ALA A 1 198 ? -0.520 -14.875 4.305 1.00 95.31 198 ALA A C 1
ATOM 1554 O O . ALA A 1 198 ? 0.618 -15.298 4.086 1.00 95.31 198 ALA A O 1
ATOM 1555 N N . THR A 1 199 ? -1.581 -15.308 3.625 1.00 96.38 199 THR A N 1
ATOM 1556 C CA . THR A 1 199 ? -1.493 -16.297 2.545 1.00 96.38 199 THR A CA 1
ATOM 1557 C C . THR A 1 199 ? -0.658 -15.757 1.386 1.00 96.38 199 THR A C 1
ATOM 1559 O O . THR A 1 199 ? 0.263 -16.434 0.923 1.00 96.38 199 THR A O 1
ATOM 1562 N N . GLY A 1 200 ? -0.913 -14.518 0.955 1.00 93.31 200 GLY A N 1
ATOM 1563 C CA . GLY A 1 200 ? -0.126 -13.860 -0.088 1.00 93.31 200 GLY A CA 1
ATOM 1564 C C . GLY A 1 200 ? 1.354 -13.722 0.284 1.00 93.31 200 GLY A C 1
ATOM 1565 O O . GLY A 1 200 ? 2.225 -14.079 -0.513 1.00 93.31 200 GLY A O 1
ATOM 1566 N N . ALA A 1 201 ? 1.651 -13.283 1.512 1.00 93.62 201 ALA A N 1
ATOM 1567 C CA . ALA A 1 201 ? 3.021 -13.174 2.015 1.00 93.62 201 ALA A CA 1
ATOM 1568 C C . ALA A 1 201 ? 3.735 -14.538 2.067 1.00 93.62 201 ALA A C 1
ATOM 1570 O O . ALA A 1 201 ? 4.890 -14.647 1.652 1.00 93.62 201 ALA A O 1
ATOM 1571 N N . ALA A 1 202 ? 3.046 -15.596 2.507 1.00 95.75 202 ALA A N 1
ATOM 1572 C CA . ALA A 1 202 ? 3.598 -16.949 2.544 1.00 95.75 202 ALA A CA 1
ATOM 1573 C C . ALA A 1 202 ? 3.922 -17.479 1.138 1.00 95.75 202 ALA A C 1
ATOM 1575 O O . ALA A 1 202 ? 5.009 -18.012 0.914 1.00 95.75 202 ALA A O 1
ATOM 1576 N N . LEU A 1 203 ? 3.021 -17.288 0.169 1.00 94.50 203 LEU A N 1
ATOM 1577 C CA . LEU A 1 203 ? 3.261 -17.678 -1.224 1.00 94.50 203 LEU A CA 1
ATOM 1578 C C . LEU A 1 203 ? 4.452 -16.928 -1.831 1.00 94.50 203 LEU A C 1
ATOM 1580 O O . LEU A 1 203 ? 5.240 -17.520 -2.572 1.00 94.50 203 LEU A O 1
ATOM 1584 N N . LYS A 1 204 ? 4.626 -15.648 -1.485 1.00 91.12 204 LYS A N 1
ATOM 1585 C CA . LYS A 1 204 ? 5.793 -14.862 -1.899 1.00 91.12 204 LYS A CA 1
ATOM 1586 C C . LYS A 1 204 ? 7.091 -15.346 -1.265 1.00 91.12 204 LYS A C 1
ATOM 1588 O O . LYS A 1 204 ? 8.082 -15.484 -1.977 1.00 91.12 204 LYS A O 1
ATOM 1593 N N . ALA A 1 205 ? 7.075 -15.690 0.019 1.00 92.75 205 ALA A N 1
ATOM 1594 C CA . ALA A 1 205 ? 8.232 -16.288 0.678 1.00 92.75 205 ALA A CA 1
ATOM 1595 C C . ALA A 1 205 ? 8.619 -17.642 0.051 1.00 92.75 205 ALA A C 1
ATOM 1597 O O . ALA A 1 205 ? 9.798 -17.893 -0.192 1.00 92.75 205 ALA A O 1
ATOM 1598 N N . ILE A 1 206 ? 7.640 -18.493 -0.283 1.00 93.94 206 ILE A N 1
ATOM 1599 C CA . ILE A 1 206 ? 7.883 -19.759 -0.997 1.00 93.94 206 ILE A CA 1
ATOM 1600 C C . ILE A 1 206 ? 8.491 -19.491 -2.381 1.00 93.94 206 ILE A C 1
ATOM 1602 O O . ILE A 1 206 ? 9.482 -20.121 -2.747 1.00 93.94 206 ILE A O 1
ATOM 1606 N N . GLN A 1 207 ? 7.935 -18.536 -3.135 1.00 90.50 207 GLN A N 1
ATOM 1607 C CA . GLN A 1 207 ? 8.462 -18.133 -4.442 1.00 90.50 207 GLN A CA 1
ATOM 1608 C C . GLN A 1 207 ? 9.925 -17.671 -4.354 1.00 90.50 207 GLN A C 1
ATOM 1610 O O . GLN A 1 207 ? 10.726 -18.035 -5.215 1.00 90.50 207 GLN A O 1
ATOM 1615 N N . GLU A 1 208 ? 10.285 -16.885 -3.339 1.00 89.75 208 GLU A N 1
ATOM 1616 C CA . GLU A 1 208 ? 11.667 -16.449 -3.106 1.00 89.75 208 GLU A CA 1
ATOM 1617 C C . GLU A 1 208 ? 12.592 -17.640 -2.852 1.00 89.75 208 GLU A C 1
ATOM 1619 O O . GLU A 1 208 ? 13.615 -17.770 -3.520 1.00 89.75 208 GLU A O 1
ATOM 1624 N N . ILE A 1 209 ? 12.207 -18.551 -1.951 1.00 91.19 209 ILE A N 1
ATOM 1625 C CA . ILE A 1 209 ? 13.006 -19.737 -1.608 1.00 91.19 209 ILE A CA 1
ATOM 1626 C C . ILE A 1 209 ? 13.238 -20.621 -2.842 1.00 91.19 209 ILE A C 1
ATOM 1628 O O . ILE A 1 209 ? 14.370 -21.042 -3.097 1.00 91.19 209 ILE A O 1
ATOM 1632 N N . GLU A 1 210 ? 12.195 -20.882 -3.632 1.00 92.00 210 GLU A N 1
ATOM 1633 C CA . GLU A 1 210 ? 12.309 -21.700 -4.845 1.00 92.00 210 GLU A CA 1
ATOM 1634 C C . GLU A 1 210 ? 13.182 -21.034 -5.916 1.00 92.00 210 GLU A C 1
ATOM 1636 O O . GLU A 1 210 ? 13.980 -21.710 -6.566 1.00 92.00 210 GLU A O 1
ATOM 1641 N N . ASN A 1 211 ? 13.091 -19.711 -6.083 1.00 88.38 211 ASN A N 1
ATOM 1642 C CA . ASN A 1 211 ? 13.949 -18.985 -7.020 1.00 88.38 211 ASN A CA 1
ATOM 1643 C C . ASN A 1 211 ? 15.409 -18.955 -6.550 1.00 88.38 211 ASN A C 1
ATOM 1645 O O . ASN A 1 211 ? 16.310 -19.264 -7.336 1.00 88.38 211 ASN A O 1
ATOM 1649 N N . ALA A 1 212 ? 15.646 -18.672 -5.267 1.00 86.38 212 ALA A N 1
ATOM 1650 C CA . ALA A 1 212 ? 16.979 -18.653 -4.675 1.00 86.38 212 ALA A CA 1
ATOM 1651 C C . ALA A 1 212 ? 17.682 -20.013 -4.817 1.00 86.38 212 ALA A C 1
ATOM 1653 O O . ALA A 1 212 ? 18.858 -20.069 -5.182 1.00 86.38 212 ALA A O 1
ATOM 1654 N N . LYS A 1 213 ? 16.947 -21.118 -4.630 1.00 89.88 213 LYS A N 1
ATOM 1655 C CA . LYS A 1 213 ? 17.447 -22.493 -4.803 1.00 89.88 213 LYS A CA 1
ATOM 1656 C C . LYS A 1 213 ? 18.047 -22.761 -6.187 1.00 89.88 213 LYS A C 1
ATOM 1658 O O . LYS A 1 213 ? 18.966 -23.569 -6.301 1.00 89.88 213 LYS A O 1
ATOM 1663 N N . VAL A 1 214 ? 17.541 -22.107 -7.231 1.00 88.19 214 VAL A N 1
ATOM 1664 C CA . VAL A 1 214 ? 18.023 -22.266 -8.614 1.00 88.19 214 VAL A CA 1
ATOM 1665 C C . VAL A 1 214 ? 18.815 -21.054 -9.117 1.00 88.19 214 VAL A C 1
ATOM 1667 O O . VAL A 1 214 ? 19.050 -20.938 -10.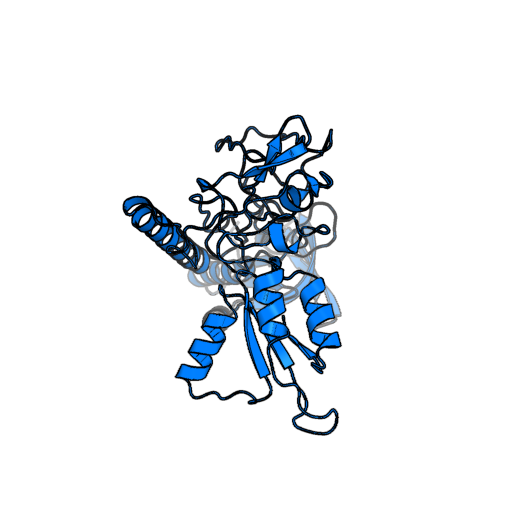319 1.00 88.19 214 VAL A O 1
ATOM 1670 N N . GLY A 1 215 ? 19.225 -20.151 -8.219 1.00 81.31 215 GLY A N 1
ATOM 1671 C CA . GLY A 1 215 ? 20.021 -18.966 -8.556 1.00 81.31 215 GLY A CA 1
ATOM 1672 C C . GLY A 1 215 ? 19.271 -17.926 -9.393 1.00 81.31 215 GLY A C 1
ATOM 1673 O O . GLY A 1 215 ? 19.888 -17.215 -10.185 1.00 81.31 215 GLY A O 1
ATOM 1674 N N . ARG A 1 216 ? 17.943 -17.854 -9.263 1.00 80.81 216 ARG A N 1
ATOM 1675 C CA . ARG A 1 216 ? 17.088 -16.906 -9.988 1.00 80.81 216 ARG A CA 1
ATOM 1676 C C . ARG A 1 216 ? 16.629 -15.772 -9.081 1.00 80.81 216 ARG A C 1
ATOM 1678 O O . ARG A 1 216 ? 16.438 -15.960 -7.885 1.00 80.81 216 ARG A O 1
ATOM 1685 N N . ALA A 1 217 ? 16.395 -14.603 -9.672 1.00 73.94 217 ALA A N 1
ATOM 1686 C CA . ALA A 1 217 ? 15.742 -13.500 -8.974 1.00 73.94 217 ALA A CA 1
ATOM 1687 C C . ALA A 1 217 ? 14.243 -13.795 -8.775 1.00 73.94 217 ALA A C 1
ATOM 1689 O O . ALA A 1 217 ? 13.618 -14.414 -9.636 1.00 73.94 217 ALA A O 1
ATOM 1690 N N . ALA A 1 218 ? 13.646 -13.306 -7.686 1.00 69.00 218 ALA A N 1
ATOM 1691 C CA . ALA A 1 218 ? 12.243 -13.570 -7.351 1.00 69.00 218 ALA A CA 1
ATOM 1692 C C . ALA A 1 218 ? 11.203 -12.764 -8.151 1.00 69.00 218 ALA A C 1
ATOM 1694 O O . ALA A 1 218 ? 9.998 -12.943 -7.983 1.00 69.00 218 ALA A O 1
ATOM 1695 N N . HIS A 1 219 ? 11.650 -11.861 -9.021 1.00 71.00 219 HIS A N 1
ATOM 1696 C CA . HIS A 1 219 ? 10.813 -10.824 -9.627 1.00 71.00 219 HIS A CA 1
ATOM 1697 C C . HIS A 1 219 ? 10.512 -11.103 -11.105 1.00 71.00 219 HIS A C 1
ATOM 1699 O O . HIS A 1 219 ? 11.163 -11.964 -11.709 1.00 71.00 219 HIS A O 1
ATOM 1705 N N . PRO A 1 220 ? 9.546 -10.383 -11.718 1.00 63.78 220 PRO A N 1
ATOM 1706 C CA . PRO A 1 220 ? 9.317 -10.446 -13.159 1.00 63.78 220 PRO A CA 1
ATOM 1707 C C . PRO A 1 220 ? 10.658 -10.146 -13.817 1.00 63.78 220 PRO A C 1
ATOM 1709 O O . PRO A 1 220 ? 11.216 -9.087 -13.534 1.00 63.78 220 PRO A O 1
ATOM 1712 N N . ARG A 1 221 ? 11.189 -11.089 -14.610 1.00 75.25 221 ARG A N 1
ATOM 1713 C CA . ARG A 1 221 ? 12.588 -11.163 -15.105 1.00 75.25 221 ARG A CA 1
ATOM 1714 C C . ARG A 1 221 ? 13.570 -11.991 -14.261 1.00 75.25 221 ARG A C 1
ATOM 1716 O O . ARG A 1 221 ? 14.765 -11.698 -14.210 1.00 75.25 221 ARG A O 1
ATOM 1723 N N . SER A 1 222 ? 13.102 -13.098 -13.690 1.00 72.75 222 SER A N 1
ATOM 1724 C CA . SER A 1 222 ? 13.945 -14.124 -13.053 1.00 72.75 222 SER A CA 1
ATOM 1725 C C . SER A 1 222 ? 15.036 -14.705 -13.973 1.00 72.75 222 SER A C 1
ATOM 1727 O O . SER A 1 222 ? 16.063 -15.163 -13.477 1.00 72.75 222 SER A O 1
ATOM 1729 N N . GLY A 1 223 ? 14.834 -14.654 -15.297 1.00 78.56 223 GLY A N 1
ATOM 1730 C CA . GLY A 1 223 ? 15.800 -15.071 -16.323 1.00 78.56 223 GLY A CA 1
ATOM 1731 C C . GLY A 1 223 ? 16.666 -13.954 -16.921 1.00 78.56 223 GLY A C 1
ATOM 1732 O O . GLY A 1 223 ? 17.546 -14.252 -17.722 1.00 78.56 223 GLY A O 1
ATOM 1733 N N . ASP A 1 224 ? 16.442 -12.687 -16.561 1.00 84.19 224 ASP A N 1
ATOM 1734 C CA . ASP A 1 224 ? 17.372 -11.609 -16.920 1.00 84.19 224 ASP A CA 1
ATOM 1735 C C . ASP A 1 224 ? 18.656 -11.804 -16.106 1.00 84.19 224 ASP A C 1
ATOM 1737 O O . ASP A 1 224 ? 18.592 -12.205 -14.950 1.00 84.19 224 ASP A O 1
ATOM 1741 N N . LEU A 1 225 ? 19.826 -11.574 -16.683 1.00 85.12 225 LEU A N 1
ATOM 1742 C CA . LEU A 1 225 ? 21.102 -11.643 -15.957 1.00 85.12 225 LEU A CA 1
ATOM 1743 C C . LEU A 1 225 ? 21.797 -10.283 -15.918 1.00 85.12 225 LEU A C 1
ATOM 1745 O O . LEU A 1 225 ? 22.854 -10.147 -15.310 1.00 85.12 225 LEU A O 1
ATOM 1749 N N . SER A 1 226 ? 21.185 -9.268 -16.528 1.00 90.00 226 SER A N 1
ATOM 1750 C CA . SER A 1 226 ? 21.726 -7.921 -16.546 1.00 90.00 226 SER A CA 1
ATOM 1751 C C . SER A 1 226 ? 21.525 -7.216 -15.204 1.00 90.00 226 SER A C 1
ATOM 1753 O O . SER A 1 226 ? 20.469 -7.284 -14.568 1.00 90.00 226 SER A O 1
ATOM 1755 N N . TYR A 1 227 ? 22.542 -6.468 -14.802 1.00 91.50 227 TYR A N 1
ATOM 1756 C CA . TYR A 1 227 ? 22.512 -5.573 -13.652 1.00 91.50 227 TYR A CA 1
ATOM 1757 C C . TYR A 1 227 ? 22.831 -4.149 -14.105 1.00 91.50 227 TYR A C 1
ATOM 1759 O O . TYR A 1 227 ? 23.396 -3.959 -15.188 1.00 91.50 227 TYR A O 1
ATOM 1767 N N . PRO A 1 228 ? 22.428 -3.132 -13.326 1.00 94.31 228 PRO A N 1
ATOM 1768 C CA . PRO A 1 228 ? 22.737 -1.758 -13.674 1.00 94.31 228 PRO A CA 1
ATOM 1769 C C . PRO A 1 228 ? 24.253 -1.534 -13.652 1.00 94.31 228 PRO A C 1
ATOM 1771 O O . PRO A 1 228 ? 24.916 -1.749 -12.641 1.00 94.31 228 PRO A O 1
ATOM 1774 N N . ILE A 1 229 ? 24.778 -1.045 -14.767 1.00 95.31 229 ILE A N 1
ATOM 1775 C CA . ILE A 1 229 ? 26.146 -0.554 -14.917 1.00 95.31 229 ILE A CA 1
ATOM 1776 C C . ILE A 1 229 ? 26.109 0.952 -15.150 1.00 95.31 229 ILE A C 1
ATOM 1778 O O . ILE A 1 229 ? 25.115 1.485 -15.652 1.00 95.31 229 ILE A O 1
ATOM 1782 N N . PHE A 1 230 ? 27.185 1.659 -14.805 1.00 96.19 230 PHE A N 1
ATOM 1783 C CA . PHE A 1 230 ? 27.265 3.095 -15.051 1.00 96.19 230 PHE A CA 1
ATOM 1784 C C . PHE A 1 230 ? 28.627 3.540 -15.574 1.00 96.19 230 PHE A C 1
ATOM 1786 O O . PHE A 1 230 ? 29.666 3.007 -15.188 1.00 96.19 230 PHE A O 1
ATOM 1793 N N . ARG A 1 231 ? 28.617 4.567 -16.428 1.00 96.31 231 ARG A N 1
ATOM 1794 C CA . ARG A 1 231 ? 29.833 5.227 -16.916 1.00 96.31 231 ARG A CA 1
ATOM 1795 C C . ARG A 1 231 ? 30.263 6.341 -15.961 1.00 96.31 231 ARG A C 1
ATOM 1797 O O . ARG A 1 231 ? 29.535 7.321 -15.775 1.00 96.31 231 ARG A O 1
ATOM 1804 N N . LYS A 1 232 ? 31.466 6.224 -15.398 1.00 95.38 232 LYS A N 1
ATOM 1805 C CA . LYS A 1 232 ? 31.985 7.147 -14.378 1.00 95.38 232 LYS A CA 1
ATOM 1806 C C . LYS A 1 232 ? 32.238 8.552 -14.922 1.00 95.38 232 LYS A C 1
ATOM 1808 O O . LYS A 1 232 ? 31.920 9.524 -14.245 1.00 95.38 232 LYS A O 1
ATOM 1813 N N . GLU A 1 233 ? 32.725 8.660 -16.155 1.00 93.94 233 GLU A N 1
ATOM 1814 C CA . GLU A 1 233 ? 33.148 9.916 -16.796 1.00 93.94 233 GLU A CA 1
ATOM 1815 C C . GLU A 1 233 ? 31.992 10.903 -17.010 1.00 93.94 233 GLU A C 1
ATOM 1817 O O . GLU A 1 233 ? 32.222 12.101 -17.129 1.00 93.94 233 GLU A O 1
ATOM 1822 N N . GLY A 1 234 ? 30.747 10.417 -17.056 1.00 93.56 234 GLY A N 1
ATOM 1823 C CA . GLY A 1 234 ? 29.560 11.267 -17.194 1.00 93.56 234 GLY A CA 1
ATOM 1824 C C . GLY A 1 234 ? 28.717 11.381 -15.925 1.00 93.56 234 GLY A C 1
ATOM 1825 O O . GLY A 1 234 ? 27.680 12.039 -15.951 1.00 93.56 234 GLY A O 1
ATOM 1826 N N . CYS A 1 235 ? 29.092 10.706 -14.837 1.00 96.25 235 CYS A N 1
ATOM 1827 C CA . CYS A 1 235 ? 28.314 10.732 -13.606 1.00 96.25 235 CYS A CA 1
ATOM 1828 C C . CYS A 1 235 ? 28.559 12.042 -12.850 1.00 96.25 235 CYS A C 1
ATOM 1830 O O . CYS A 1 235 ? 29.689 12.370 -12.501 1.00 96.25 235 CYS A O 1
ATOM 1832 N N . THR A 1 236 ? 27.482 12.765 -12.544 1.00 96.00 236 THR A N 1
ATOM 1833 C CA . THR A 1 236 ? 27.524 14.038 -11.806 1.00 96.00 236 THR A CA 1
ATOM 1834 C C . THR A 1 236 ? 27.374 13.875 -10.295 1.00 96.00 236 THR A C 1
ATOM 1836 O O . THR A 1 236 ? 27.231 14.870 -9.594 1.00 96.00 236 THR A O 1
ATOM 1839 N N . GLN A 1 237 ? 27.346 12.636 -9.786 1.00 95.88 237 GLN A N 1
ATOM 1840 C CA . GLN A 1 237 ? 27.213 12.332 -8.351 1.00 95.88 237 GLN A CA 1
ATOM 1841 C C . GLN A 1 237 ? 25.968 12.969 -7.697 1.00 95.88 237 GLN A C 1
ATOM 1843 O O . GLN A 1 237 ? 25.938 13.231 -6.499 1.00 95.88 237 GLN A O 1
ATOM 1848 N N . CYS A 1 238 ? 24.906 13.202 -8.478 1.00 94.81 238 CYS A N 1
ATOM 1849 C CA . CYS A 1 238 ? 23.677 13.855 -8.011 1.00 94.81 238 CYS A CA 1
ATOM 1850 C C . CYS A 1 238 ? 22.802 12.993 -7.083 1.00 94.81 238 CYS A C 1
ATOM 1852 O O . CYS A 1 238 ? 21.760 13.462 -6.636 1.00 94.81 238 CYS A O 1
ATOM 1854 N N . LYS A 1 239 ? 23.174 11.727 -6.842 1.00 93.88 239 LYS A N 1
ATOM 1855 C CA . LYS A 1 239 ? 22.486 10.762 -5.960 1.00 93.88 239 LYS A CA 1
ATOM 1856 C C . LYS A 1 239 ? 21.034 10.409 -6.323 1.00 93.88 239 LYS A C 1
ATOM 1858 O O . LYS A 1 239 ? 20.435 9.573 -5.664 1.00 93.88 239 LYS A O 1
ATOM 1863 N N . ARG A 1 240 ? 20.465 10.933 -7.417 1.00 93.50 240 ARG A N 1
ATOM 1864 C CA . ARG A 1 240 ? 19.099 10.564 -7.850 1.00 93.50 240 ARG A CA 1
ATOM 1865 C C . ARG A 1 240 ? 18.904 9.053 -7.958 1.00 93.50 240 ARG A C 1
ATOM 1867 O O . ARG A 1 240 ? 17.938 8.526 -7.440 1.00 93.50 240 ARG A O 1
ATOM 1874 N N . CYS A 1 241 ? 19.854 8.332 -8.551 1.00 94.19 241 CYS A N 1
ATOM 1875 C CA . CYS A 1 241 ? 19.756 6.875 -8.652 1.00 94.19 241 CYS A CA 1
ATOM 1876 C C . CYS A 1 241 ? 19.703 6.154 -7.291 1.00 94.19 241 CYS A C 1
ATOM 1878 O O . CYS A 1 241 ? 19.008 5.146 -7.195 1.00 94.19 241 CYS A O 1
ATOM 1880 N N . THR A 1 242 ? 20.386 6.660 -6.257 1.00 93.25 242 THR A N 1
ATOM 1881 C CA . THR A 1 242 ? 20.405 6.055 -4.913 1.00 93.25 242 THR A CA 1
ATOM 1882 C C . THR A 1 242 ? 19.139 6.390 -4.130 1.00 93.25 242 THR A C 1
ATOM 1884 O O . THR A 1 242 ? 18.586 5.525 -3.455 1.00 93.25 242 THR A O 1
ATOM 1887 N N . VAL A 1 243 ? 18.630 7.616 -4.280 1.00 90.50 243 VAL A N 1
ATOM 1888 C CA . VAL A 1 243 ? 17.382 8.081 -3.652 1.00 90.50 243 VAL A CA 1
ATOM 1889 C C . VAL A 1 243 ? 16.155 7.407 -4.268 1.00 90.50 243 VAL A C 1
ATOM 1891 O O . VAL A 1 243 ? 15.304 6.904 -3.543 1.00 90.50 243 VAL A O 1
ATOM 1894 N N . GLU A 1 244 ? 16.089 7.348 -5.596 1.00 91.19 244 GLU A N 1
ATOM 1895 C CA . GLU A 1 244 ? 14.914 6.868 -6.336 1.00 91.19 244 GLU A CA 1
ATOM 1896 C C . GLU A 1 244 ? 14.824 5.337 -6.390 1.00 91.19 244 GLU A C 1
ATOM 1898 O O . GLU A 1 244 ? 13.840 4.795 -6.885 1.00 91.19 244 GLU A O 1
ATOM 1903 N N . CYS A 1 245 ? 15.841 4.599 -5.927 1.00 90.94 245 CYS A N 1
ATOM 1904 C CA . CYS A 1 245 ? 15.784 3.141 -5.903 1.00 90.94 245 CYS A CA 1
ATOM 1905 C C . CYS A 1 245 ? 14.781 2.673 -4.834 1.00 90.94 245 CYS A C 1
ATOM 1907 O O . CYS A 1 245 ? 15.106 2.715 -3.645 1.00 90.94 245 CYS A O 1
ATOM 1909 N N . PRO A 1 246 ? 13.605 2.127 -5.203 1.00 86.69 246 PRO A N 1
ATOM 1910 C CA . PRO A 1 246 ? 12.592 1.769 -4.210 1.00 86.69 246 PRO A CA 1
ATOM 1911 C C . PRO A 1 246 ? 13.036 0.610 -3.309 1.00 86.69 246 PRO A C 1
ATOM 1913 O O . PRO A 1 246 ? 12.494 0.442 -2.227 1.00 86.69 246 PRO A O 1
ATOM 1916 N N . PHE A 1 247 ? 14.039 -0.166 -3.726 1.00 87.75 247 PHE A N 1
ATOM 1917 C CA . PHE A 1 247 ? 14.530 -1.343 -3.006 1.00 87.75 247 PHE A CA 1
ATOM 1918 C C . PHE A 1 247 ? 15.834 -1.092 -2.242 1.00 87.75 247 PHE A C 1
ATOM 1920 O O . PHE A 1 247 ? 16.393 -2.029 -1.686 1.00 87.75 247 PHE A O 1
ATOM 1927 N N . GLY A 1 248 ? 16.367 0.137 -2.252 1.00 88.88 248 GLY A N 1
ATOM 1928 C CA . GLY A 1 248 ? 17.619 0.464 -1.554 1.00 88.88 248 GLY A CA 1
ATOM 1929 C C . GLY A 1 248 ? 18.800 -0.401 -2.000 1.00 88.88 248 GLY A C 1
ATOM 1930 O O . GLY A 1 248 ? 19.633 -0.811 -1.194 1.00 88.88 248 GLY A O 1
ATOM 1931 N N . ALA A 1 249 ? 18.836 -0.723 -3.293 1.00 91.81 249 ALA A N 1
ATOM 1932 C CA . ALA A 1 249 ? 19.852 -1.580 -3.894 1.00 91.81 249 ALA A CA 1
ATOM 1933 C C . ALA A 1 249 ? 21.121 -0.817 -4.305 1.00 91.81 249 ALA A C 1
ATOM 1935 O O . ALA A 1 249 ? 21.987 -1.398 -4.953 1.00 91.81 249 ALA A O 1
ATOM 1936 N N . ILE A 1 250 ? 21.203 0.483 -4.015 1.00 94.00 250 ILE A N 1
ATOM 1937 C CA . ILE A 1 250 ? 22.289 1.347 -4.472 1.00 94.00 250 ILE A CA 1
ATOM 1938 C C . ILE A 1 250 ? 22.742 2.222 -3.307 1.00 94.00 250 ILE A C 1
ATOM 1940 O O . ILE A 1 250 ? 21.992 3.086 -2.848 1.00 94.00 250 ILE A O 1
ATOM 1944 N N . ASP A 1 251 ? 23.969 1.979 -2.864 1.00 93.19 251 ASP A N 1
ATOM 1945 C CA . ASP A 1 251 ? 24.680 2.757 -1.854 1.00 93.19 251 ASP A CA 1
ATOM 1946 C C . ASP A 1 251 ? 25.664 3.725 -2.543 1.00 93.19 251 ASP A C 1
ATOM 1948 O O . ASP A 1 251 ? 25.627 3.908 -3.764 1.00 93.19 251 ASP A O 1
ATOM 1952 N N . GLU A 1 252 ? 26.527 4.385 -1.774 1.00 92.88 252 GLU A N 1
ATOM 1953 C CA . GLU A 1 252 ? 27.481 5.382 -2.269 1.00 92.88 252 GLU A CA 1
ATOM 1954 C C . GLU A 1 252 ? 28.889 5.072 -1.746 1.00 92.88 252 GLU A C 1
ATOM 1956 O O . GLU A 1 252 ? 29.047 4.698 -0.586 1.00 92.88 252 GLU A O 1
ATOM 1961 N N . ASP A 1 253 ? 29.912 5.227 -2.591 1.00 93.69 253 ASP A N 1
ATOM 1962 C CA . ASP A 1 253 ? 31.308 5.191 -2.142 1.00 93.69 253 ASP A CA 1
ATOM 1963 C C . ASP A 1 253 ? 31.720 6.518 -1.469 1.00 93.69 253 ASP A C 1
ATOM 1965 O O . ASP A 1 253 ? 30.980 7.505 -1.476 1.00 93.69 253 ASP A O 1
ATOM 1969 N N . GLU A 1 254 ? 32.941 6.584 -0.928 1.00 93.50 254 GLU A N 1
ATOM 1970 C CA . GLU A 1 254 ? 33.497 7.800 -0.300 1.00 93.50 254 GLU A CA 1
ATOM 1971 C C . GLU A 1 254 ? 33.506 9.021 -1.238 1.00 93.50 254 GLU A C 1
ATOM 1973 O O . GLU A 1 254 ? 33.487 10.174 -0.807 1.00 93.50 254 GLU A O 1
ATOM 1978 N N . ARG A 1 255 ? 33.518 8.775 -2.551 1.00 92.88 255 ARG A N 1
ATOM 1979 C CA . ARG A 1 255 ? 33.510 9.792 -3.605 1.00 92.88 255 ARG A CA 1
ATOM 1980 C C . ARG A 1 255 ? 32.102 10.053 -4.142 1.00 92.88 255 ARG A C 1
ATOM 1982 O O . ARG A 1 255 ? 31.979 10.772 -5.134 1.00 92.88 255 ARG A O 1
ATOM 1989 N N . ARG A 1 256 ? 31.057 9.521 -3.498 1.00 91.88 256 ARG A N 1
ATOM 1990 C CA . ARG A 1 256 ? 29.633 9.661 -3.848 1.00 91.88 256 ARG A CA 1
ATOM 1991 C C . ARG A 1 256 ? 29.232 9.035 -5.189 1.00 91.88 256 ARG A C 1
ATOM 1993 O O . ARG A 1 256 ? 28.222 9.432 -5.777 1.00 91.88 256 ARG A O 1
ATOM 2000 N N . PHE A 1 257 ? 30.000 8.078 -5.703 1.00 95.81 257 PHE A N 1
ATOM 2001 C CA . PHE A 1 257 ? 29.571 7.263 -6.840 1.00 95.81 257 PHE A CA 1
ATOM 2002 C C . PHE A 1 257 ? 28.655 6.122 -6.382 1.00 95.81 257 PHE A C 1
ATOM 2004 O O . PHE A 1 257 ? 28.847 5.601 -5.285 1.00 95.81 257 PHE A O 1
ATOM 2011 N N . PRO A 1 258 ? 27.673 5.716 -7.210 1.00 95.62 258 PRO A N 1
ATOM 2012 C CA . PRO A 1 258 ? 26.758 4.640 -6.854 1.00 95.62 258 PRO A CA 1
ATOM 2013 C C . PRO A 1 258 ? 27.481 3.291 -6.754 1.00 95.62 258 PRO A C 1
ATOM 2015 O O . PRO A 1 258 ? 28.233 2.912 -7.655 1.00 95.62 258 PRO A O 1
ATOM 2018 N N . VAL A 1 259 ? 27.192 2.550 -5.687 1.00 94.94 259 VAL A N 1
ATOM 2019 C CA . VAL A 1 259 ? 27.644 1.174 -5.453 1.00 94.94 259 VAL A CA 1
ATOM 2020 C C . VAL A 1 259 ? 26.421 0.266 -5.483 1.00 94.94 259 VAL A C 1
ATOM 2022 O O . VAL A 1 259 ? 25.530 0.379 -4.645 1.00 94.94 259 VAL A O 1
ATOM 2025 N N . PHE A 1 260 ? 26.349 -0.616 -6.476 1.00 93.44 260 PHE A N 1
ATOM 2026 C CA . PHE A 1 260 ? 25.187 -1.475 -6.690 1.00 93.44 260 PHE A CA 1
ATOM 2027 C C . PHE A 1 260 ? 25.286 -2.764 -5.874 1.00 93.44 260 PHE A C 1
ATOM 2029 O O . PHE A 1 260 ? 26.316 -3.433 -5.870 1.00 93.44 260 PHE A O 1
ATOM 2036 N N . ASN A 1 261 ? 24.184 -3.136 -5.230 1.00 91.44 261 ASN A N 1
ATOM 2037 C CA . ASN A 1 261 ? 24.012 -4.416 -4.562 1.00 91.44 261 ASN A CA 1
ATOM 2038 C C . ASN A 1 261 ? 23.099 -5.312 -5.410 1.00 91.44 261 ASN A C 1
ATOM 2040 O O . ASN A 1 261 ? 21.878 -5.131 -5.446 1.00 91.44 261 ASN A O 1
ATOM 2044 N N . GLU A 1 262 ? 23.702 -6.276 -6.099 1.00 87.62 262 GLU A N 1
ATOM 2045 C CA . GLU A 1 262 ? 23.001 -7.184 -7.011 1.00 87.62 262 GLU A CA 1
ATOM 2046 C C . GLU A 1 262 ? 21.928 -8.014 -6.300 1.00 87.62 262 GLU A C 1
ATOM 2048 O O . GLU A 1 262 ? 20.822 -8.142 -6.820 1.00 87.62 262 GLU A O 1
ATOM 2053 N N . SER A 1 263 ? 22.195 -8.470 -5.073 1.00 83.25 263 SER A N 1
ATOM 2054 C CA . SER A 1 263 ? 21.261 -9.281 -4.280 1.00 83.25 263 SER A CA 1
ATOM 2055 C C . SER A 1 263 ? 19.984 -8.532 -3.885 1.00 83.25 263 SER A C 1
ATOM 2057 O O . SER A 1 263 ? 18.960 -9.152 -3.612 1.00 83.25 263 SER A O 1
ATOM 2059 N N . ARG A 1 264 ? 20.022 -7.194 -3.846 1.00 87.38 264 ARG A N 1
ATOM 2060 C CA . ARG A 1 264 ? 18.844 -6.341 -3.591 1.00 87.38 264 ARG A CA 1
ATOM 2061 C C . ARG A 1 264 ? 18.180 -5.865 -4.883 1.00 87.38 264 ARG A C 1
ATOM 2063 O O . ARG A 1 264 ? 17.026 -5.433 -4.872 1.00 87.38 264 ARG A O 1
ATOM 2070 N N . CYS A 1 265 ? 18.915 -5.871 -5.993 1.00 88.62 265 CYS A N 1
ATOM 2071 C CA . CYS A 1 265 ? 18.485 -5.254 -7.235 1.00 88.62 265 CYS A CA 1
ATOM 2072 C C . CYS A 1 265 ? 17.357 -6.056 -7.890 1.00 88.62 265 CYS A C 1
ATOM 2074 O O . CYS A 1 265 ? 17.552 -7.163 -8.377 1.00 88.62 265 CYS A O 1
ATOM 2076 N N . ARG A 1 266 ? 16.183 -5.436 -8.028 1.00 86.69 266 ARG A N 1
ATOM 2077 C CA . ARG A 1 266 ? 15.063 -6.017 -8.790 1.00 86.69 266 ARG A CA 1
ATOM 2078 C C . ARG A 1 266 ? 15.131 -5.762 -10.293 1.00 86.69 266 ARG A C 1
ATOM 2080 O O . ARG A 1 266 ? 14.167 -6.008 -11.009 1.00 86.69 266 ARG A O 1
ATOM 2087 N N . ARG A 1 267 ? 16.237 -5.178 -10.766 1.00 89.38 267 ARG A N 1
ATOM 2088 C CA . ARG A 1 267 ? 16.488 -4.832 -12.175 1.00 89.38 267 ARG A CA 1
ATOM 2089 C C . ARG A 1 267 ? 15.427 -3.923 -12.800 1.00 89.38 267 ARG A C 1
ATOM 2091 O O . ARG A 1 267 ? 15.389 -3.788 -14.016 1.00 89.38 267 ARG A O 1
ATOM 2098 N N . CYS A 1 268 ? 14.589 -3.254 -12.003 1.00 89.94 268 CYS A N 1
ATOM 2099 C CA . CYS A 1 268 ? 13.437 -2.465 -12.459 1.00 89.94 268 CYS A CA 1
ATOM 2100 C C . CYS A 1 268 ? 13.794 -1.307 -13.404 1.00 89.94 268 CYS A C 1
ATOM 2102 O O . CYS A 1 268 ? 12.943 -0.860 -14.160 1.00 89.94 268 CYS A O 1
ATOM 2104 N N . GLY A 1 269 ? 15.039 -0.829 -13.385 1.00 93.19 269 GLY A N 1
ATOM 2105 C CA . GLY A 1 269 ? 15.496 0.253 -14.252 1.00 93.19 269 GLY A CA 1
ATOM 2106 C C . GLY A 1 269 ? 15.143 1.658 -13.763 1.00 93.19 269 GLY A C 1
ATOM 2107 O O . GLY A 1 269 ? 15.472 2.616 -14.453 1.00 93.19 269 GLY A O 1
ATOM 2108 N N . THR A 1 270 ? 14.558 1.820 -12.571 1.00 94.50 270 THR A N 1
ATOM 2109 C CA . THR A 1 270 ? 14.262 3.151 -12.006 1.00 94.50 270 THR A CA 1
ATOM 2110 C C . THR A 1 270 ? 15.510 4.025 -11.884 1.00 94.50 270 THR A C 1
ATOM 2112 O O . THR A 1 270 ? 15.475 5.207 -12.198 1.00 94.50 270 THR A O 1
ATOM 2115 N N . CYS A 1 271 ? 16.656 3.441 -11.523 1.00 95.62 271 CYS A N 1
ATOM 2116 C CA . CYS A 1 271 ? 17.928 4.165 -11.472 1.00 95.62 271 CYS A CA 1
ATOM 2117 C C . CYS A 1 271 ? 18.366 4.717 -12.840 1.00 95.62 271 CYS A C 1
ATOM 2119 O O . CYS A 1 271 ? 18.922 5.812 -12.903 1.00 95.62 271 CYS A O 1
ATOM 2121 N N . MET A 1 272 ? 18.094 3.983 -13.924 1.00 96.31 272 MET A N 1
ATOM 2122 C CA . MET A 1 272 ? 18.343 4.417 -15.299 1.00 96.31 272 MET A CA 1
ATOM 2123 C C . MET A 1 272 ? 17.392 5.552 -15.689 1.00 96.31 272 MET A C 1
ATOM 2125 O O . MET A 1 272 ? 17.857 6.598 -16.141 1.00 96.31 272 MET A O 1
ATOM 2129 N N . GLY A 1 273 ? 16.087 5.373 -15.455 1.00 95.44 273 GLY A N 1
ATOM 2130 C CA . GLY A 1 273 ? 15.062 6.384 -15.732 1.00 95.44 273 GLY A CA 1
ATOM 2131 C C . GLY A 1 273 ? 15.325 7.700 -15.000 1.00 95.44 273 GLY A C 1
ATOM 2132 O O . GLY A 1 273 ? 15.311 8.766 -15.612 1.00 95.44 273 GLY A O 1
ATOM 2133 N N . ALA A 1 274 ? 15.690 7.616 -13.719 1.00 95.38 274 ALA A N 1
ATOM 2134 C CA . ALA A 1 274 ? 15.982 8.757 -12.857 1.00 95.38 274 ALA A CA 1
ATOM 2135 C C . ALA A 1 274 ? 17.314 9.469 -13.154 1.00 95.38 274 ALA A C 1
ATOM 2137 O O . ALA A 1 274 ? 17.545 10.563 -12.633 1.00 95.38 274 ALA A O 1
ATOM 2138 N N . CYS A 1 275 ? 18.221 8.864 -13.930 1.00 95.94 275 CYS A N 1
ATOM 2139 C CA . CYS A 1 275 ? 19.535 9.437 -14.202 1.00 95.94 275 CYS A CA 1
ATOM 2140 C C . CYS A 1 275 ? 19.429 10.588 -15.224 1.00 95.94 275 CYS A C 1
ATOM 2142 O O . CYS A 1 275 ? 19.245 10.324 -16.415 1.00 95.94 275 CYS A O 1
ATOM 2144 N N . PRO A 1 276 ? 19.628 11.862 -14.826 1.00 93.81 276 PRO A N 1
ATOM 2145 C CA . PRO A 1 276 ? 19.435 12.995 -15.739 1.00 93.81 276 PRO A CA 1
ATOM 2146 C C . PRO A 1 276 ? 20.488 13.036 -16.856 1.00 93.81 276 PRO A C 1
ATOM 2148 O O . PRO A 1 276 ? 20.230 13.507 -17.958 1.00 93.81 276 PRO A O 1
ATOM 2151 N N . VAL A 1 277 ? 21.681 12.506 -16.578 1.00 95.19 277 VAL A N 1
ATOM 2152 C CA . VAL A 1 277 ? 22.815 12.443 -17.511 1.00 95.19 277 VAL A CA 1
ATOM 2153 C C . VAL A 1 277 ? 22.919 11.098 -18.236 1.00 95.19 277 VAL A C 1
ATOM 2155 O O . VAL A 1 277 ? 23.863 10.891 -18.993 1.00 95.19 277 VAL A O 1
ATOM 2158 N N . ARG A 1 278 ? 21.942 10.197 -18.029 1.00 95.06 278 ARG A N 1
ATOM 2159 C CA . ARG A 1 278 ? 21.771 8.931 -18.766 1.00 95.06 278 ARG A CA 1
ATOM 2160 C C . ARG A 1 278 ? 23.042 8.072 -18.830 1.00 95.06 278 ARG A C 1
ATOM 2162 O O . ARG A 1 278 ? 23.374 7.514 -19.868 1.00 95.06 278 ARG A O 1
ATOM 2169 N N . VAL A 1 279 ? 23.776 7.983 -17.718 1.00 96.25 279 VAL A N 1
ATOM 2170 C CA . VAL A 1 279 ? 25.002 7.164 -17.639 1.00 96.25 279 VAL A CA 1
ATOM 2171 C C . VAL A 1 279 ? 24.778 5.757 -17.113 1.00 96.25 279 VAL A C 1
ATOM 2173 O O . VAL A 1 279 ? 25.709 4.963 -17.159 1.00 96.25 279 VAL A O 1
ATOM 2176 N N . ILE A 1 280 ? 23.588 5.467 -16.587 1.00 97.00 280 ILE A N 1
ATOM 2177 C CA . ILE A 1 280 ? 23.210 4.141 -16.095 1.00 97.00 280 ILE A CA 1
ATOM 2178 C C . ILE A 1 280 ? 22.536 3.381 -17.235 1.00 97.00 280 ILE A C 1
ATOM 2180 O O . ILE A 1 280 ? 21.742 3.962 -17.969 1.00 97.00 280 ILE A O 1
ATOM 2184 N N . SER A 1 281 ? 22.845 2.099 -17.382 1.00 96.19 281 SER A N 1
ATOM 2185 C CA . SER A 1 281 ? 22.228 1.196 -18.359 1.00 96.19 281 SER A CA 1
ATOM 2186 C C . SER A 1 281 ? 22.321 -0.248 -17.869 1.00 96.19 281 SER A C 1
ATOM 2188 O O . SER A 1 281 ? 22.936 -0.519 -16.841 1.00 96.19 281 SER A O 1
ATOM 2190 N N . PHE A 1 282 ? 21.704 -1.166 -18.595 1.00 95.38 282 PHE A N 1
ATOM 2191 C CA . PHE A 1 282 ? 21.841 -2.608 -18.441 1.00 95.38 282 PHE A CA 1
ATOM 2192 C C . PHE A 1 282 ? 22.369 -3.166 -19.762 1.00 95.38 282 PHE A C 1
ATOM 2194 O O . PHE A 1 282 ? 22.140 -2.577 -20.818 1.00 95.38 282 PHE A O 1
ATOM 2201 N N . GLU A 1 283 ? 23.025 -4.322 -19.718 1.00 93.25 283 GLU A N 1
ATOM 2202 C CA . GLU A 1 283 ? 23.612 -4.959 -20.907 1.00 93.25 283 GLU A CA 1
ATOM 2203 C C . GLU A 1 283 ? 22.605 -5.147 -22.058 1.00 93.25 283 GLU A C 1
ATOM 2205 O O . GLU A 1 283 ? 22.933 -4.936 -23.221 1.00 93.25 283 GLU A O 1
ATOM 2210 N N . ASN A 1 284 ? 21.356 -5.474 -21.728 1.00 92.06 284 ASN A N 1
ATOM 2211 C CA . ASN A 1 284 ? 20.257 -5.707 -22.668 1.00 92.06 284 ASN A CA 1
ATOM 2212 C C . ASN A 1 284 ? 19.148 -4.634 -22.598 1.00 92.06 284 ASN A C 1
ATOM 2214 O O . ASN A 1 284 ? 18.083 -4.833 -23.179 1.00 92.06 284 ASN A O 1
ATOM 2218 N N . TYR A 1 285 ? 19.335 -3.529 -21.863 1.00 94.19 285 TYR A N 1
ATOM 2219 C CA . TYR A 1 285 ? 18.310 -2.485 -21.726 1.00 94.19 285 TYR A CA 1
ATOM 2220 C C . TYR A 1 285 ? 18.915 -1.119 -21.396 1.00 94.19 285 TYR A C 1
ATOM 2222 O O . TYR A 1 285 ? 19.573 -0.928 -20.375 1.00 94.19 285 TYR A O 1
ATOM 2230 N N . SER A 1 286 ? 18.656 -0.133 -22.246 1.00 95.56 286 SER A N 1
ATOM 2231 C CA . SER A 1 286 ? 19.157 1.233 -22.095 1.00 95.56 286 SER A CA 1
ATOM 2232 C C . SER A 1 286 ? 18.180 2.267 -22.652 1.00 95.56 286 SER A C 1
ATOM 2234 O O . SER A 1 286 ? 17.295 1.943 -23.452 1.00 95.56 286 SER A O 1
ATOM 2236 N N . CYS A 1 287 ? 18.391 3.538 -22.293 1.00 94.62 287 CYS A N 1
ATOM 2237 C CA . CYS A 1 287 ? 17.678 4.663 -22.901 1.00 94.62 287 CYS A CA 1
ATOM 2238 C C . CYS A 1 287 ? 17.728 4.624 -24.434 1.00 94.62 287 CYS A C 1
ATOM 2240 O O . CYS A 1 287 ? 16.715 4.892 -25.077 1.00 94.62 287 CYS A O 1
ATOM 2242 N N . ASP A 1 288 ? 18.869 4.236 -25.005 1.00 94.31 288 ASP A N 1
ATOM 2243 C CA . ASP A 1 288 ? 19.053 4.178 -26.452 1.00 94.31 288 ASP A CA 1
ATOM 2244 C C . ASP A 1 288 ? 18.264 3.025 -27.075 1.00 94.31 288 ASP A C 1
ATOM 2246 O O . ASP A 1 288 ? 17.589 3.232 -28.078 1.00 94.31 288 ASP A O 1
ATOM 2250 N N . THR A 1 289 ? 18.270 1.831 -26.471 1.00 94.19 289 THR A N 1
ATOM 2251 C CA . THR A 1 289 ? 17.528 0.675 -27.017 1.00 94.19 289 THR A CA 1
ATOM 2252 C C . THR A 1 289 ? 16.023 0.936 -27.120 1.00 94.19 289 THR A C 1
ATOM 2254 O O . THR A 1 289 ? 15.412 0.604 -28.133 1.00 94.19 289 THR A O 1
ATOM 2257 N N . VAL A 1 290 ? 15.419 1.575 -26.113 1.00 95.25 290 VAL A N 1
ATOM 2258 C CA . VAL A 1 290 ? 13.996 1.950 -26.139 1.00 95.25 290 VAL A CA 1
ATOM 2259 C C . VAL A 1 290 ? 13.767 3.134 -27.080 1.00 95.25 290 VAL A C 1
ATOM 2261 O O . VAL A 1 290 ? 12.834 3.109 -27.877 1.00 95.25 290 VAL A O 1
ATOM 2264 N N . GLY A 1 291 ? 14.659 4.131 -27.077 1.00 95.38 291 GLY A N 1
ATOM 2265 C CA . GLY A 1 291 ? 14.592 5.257 -28.013 1.00 95.38 291 GLY A CA 1
ATOM 2266 C C . GLY A 1 291 ? 14.626 4.814 -29.481 1.00 95.38 291 GLY A C 1
ATOM 2267 O O . GLY A 1 291 ? 13.893 5.350 -30.307 1.00 95.38 291 GLY A O 1
ATOM 2268 N N . GLN A 1 292 ? 15.410 3.784 -29.807 1.00 94.56 292 GLN A N 1
ATOM 2269 C CA . GLN A 1 292 ? 15.423 3.172 -31.138 1.00 94.56 292 GLN A CA 1
ATOM 2270 C C . GLN A 1 292 ? 14.106 2.457 -31.461 1.00 94.56 292 GLN A C 1
ATOM 2272 O O . GLN A 1 292 ? 13.631 2.557 -32.586 1.00 94.56 292 GLN A O 1
ATOM 2277 N N . GLN A 1 293 ? 13.472 1.779 -30.501 1.00 93.88 293 GLN A N 1
ATOM 2278 C CA . GLN A 1 293 ? 12.151 1.171 -30.719 1.00 93.88 293 GLN A CA 1
ATOM 2279 C C . GLN A 1 293 ? 11.055 2.215 -30.970 1.00 93.88 293 GLN A C 1
ATOM 2281 O O . GLN A 1 293 ? 10.116 1.935 -31.716 1.00 93.88 293 GLN A O 1
ATOM 2286 N N . ILE A 1 294 ? 11.173 3.401 -30.368 1.00 94.19 294 ILE A N 1
ATOM 2287 C CA . ILE A 1 294 ? 10.252 4.527 -30.585 1.00 94.19 294 ILE A CA 1
ATOM 2288 C C . ILE A 1 294 ? 10.427 5.111 -31.991 1.00 94.19 294 ILE A C 1
ATOM 2290 O O . ILE A 1 294 ? 9.426 5.390 -32.645 1.00 94.19 294 ILE A O 1
ATOM 2294 N N . LYS A 1 295 ? 11.679 5.271 -32.444 1.00 91.69 295 LYS A N 1
ATOM 2295 C CA . LYS A 1 295 ? 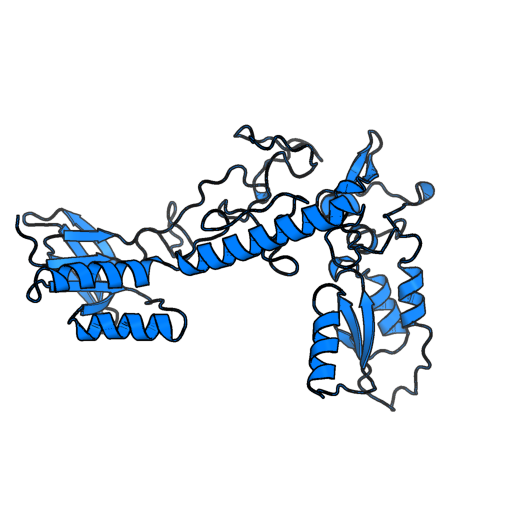12.041 5.959 -33.698 1.00 91.69 295 LYS A CA 1
ATOM 2296 C C . LYS A 1 295 ? 12.020 5.072 -34.940 1.00 91.69 295 LYS A C 1
ATOM 2298 O O . LYS A 1 295 ? 11.788 5.576 -36.029 1.00 91.69 295 LYS A O 1
ATOM 2303 N N . ASN A 1 296 ? 12.283 3.771 -34.803 1.00 88.69 296 ASN A N 1
ATOM 2304 C CA . ASN A 1 296 ? 12.324 2.834 -35.933 1.00 88.69 296 ASN A CA 1
ATOM 2305 C C . ASN A 1 296 ? 10.915 2.361 -36.306 1.00 88.69 296 ASN A C 1
ATOM 2307 O O . ASN A 1 296 ? 10.586 1.174 -36.229 1.00 88.69 296 ASN A O 1
ATOM 2311 N N . VAL A 1 297 ? 10.083 3.326 -36.676 1.00 83.69 297 VAL A N 1
ATOM 2312 C CA . VAL A 1 297 ? 8.752 3.142 -37.241 1.00 83.69 297 VAL A CA 1
ATOM 2313 C C . VAL A 1 297 ? 8.603 4.057 -38.429 1.00 83.69 297 VAL A C 1
ATOM 2315 O O . VAL A 1 297 ? 9.112 5.175 -38.418 1.00 83.69 297 VAL A O 1
ATOM 2318 N N . ASP A 1 298 ? 7.902 3.574 -39.445 1.00 81.62 298 ASP A N 1
ATOM 2319 C CA . ASP A 1 298 ? 7.421 4.474 -40.476 1.00 81.62 298 ASP A CA 1
ATOM 2320 C C . ASP A 1 298 ? 6.289 5.308 -39.876 1.00 81.62 298 ASP A C 1
ATOM 2322 O O . ASP A 1 298 ? 5.390 4.758 -39.233 1.00 81.62 298 ASP A O 1
ATOM 2326 N N . MET A 1 299 ? 6.385 6.626 -40.018 1.00 82.69 299 MET A N 1
ATOM 2327 C CA . MET A 1 299 ? 5.414 7.566 -39.472 1.00 82.69 299 MET A CA 1
ATOM 2328 C C . MET A 1 299 ? 4.598 8.106 -40.642 1.00 82.69 299 MET A C 1
ATOM 2330 O O . MET A 1 299 ? 5.122 8.920 -41.404 1.00 82.69 299 MET A O 1
ATOM 2334 N N . PRO A 1 300 ? 3.341 7.648 -40.810 1.00 74.44 300 PRO A N 1
ATOM 2335 C CA . PRO A 1 300 ? 2.505 8.096 -41.914 1.00 74.44 300 PRO A CA 1
ATOM 2336 C C . PRO A 1 300 ? 2.210 9.600 -41.826 1.00 74.44 300 PRO A C 1
ATOM 2338 O O . PRO A 1 300 ? 2.477 10.244 -40.805 1.00 74.44 300 PRO A O 1
ATOM 2341 N N . ASP A 1 301 ? 1.632 10.165 -42.884 1.00 79.50 301 ASP A N 1
ATOM 2342 C CA . ASP A 1 301 ? 1.336 11.598 -42.976 1.00 79.50 301 ASP A CA 1
ATOM 2343 C C . ASP A 1 301 ? 0.512 12.112 -41.774 1.00 79.50 301 ASP A C 1
ATOM 2345 O O . ASP A 1 301 ? -0.216 11.357 -41.122 1.00 79.50 301 ASP A O 1
ATOM 2349 N N . GLU A 1 302 ? 0.645 13.401 -41.456 1.00 69.81 302 GLU A N 1
ATOM 2350 C CA . GLU A 1 302 ? -0.001 14.049 -40.312 1.00 69.81 302 GLU A CA 1
ATOM 2351 C C . GLU A 1 302 ? -1.539 14.004 -40.388 1.00 69.81 302 GLU A C 1
ATOM 2353 O O . GLU A 1 302 ? -2.205 14.186 -39.371 1.00 69.81 302 GLU A O 1
ATOM 2358 N N . PHE A 1 303 ? -2.141 13.746 -41.547 1.00 74.56 303 PHE A N 1
ATOM 2359 C CA . PHE A 1 303 ? -3.603 13.678 -41.671 1.00 74.56 303 PHE A CA 1
ATOM 2360 C C . PHE A 1 303 ? -4.177 12.256 -41.698 1.00 74.56 303 PHE A C 1
ATOM 2362 O O . PHE A 1 303 ? -5.393 12.101 -41.566 1.00 74.56 303 PHE A O 1
ATOM 2369 N N . ASP A 1 304 ? -3.328 11.233 -41.784 1.00 77.06 304 ASP A N 1
ATOM 2370 C CA . ASP A 1 304 ? -3.747 9.837 -41.900 1.00 77.06 304 ASP A CA 1
ATOM 2371 C C . ASP A 1 304 ? -3.542 9.069 -40.585 1.00 77.06 304 ASP A C 1
ATOM 2373 O O . ASP A 1 304 ? -2.646 9.368 -39.800 1.00 77.06 304 ASP A O 1
ATOM 2377 N N . GLU A 1 305 ? -4.342 8.028 -40.339 1.00 74.56 305 GLU A N 1
ATOM 2378 C CA . GLU A 1 305 ? -4.043 7.022 -39.301 1.00 74.56 305 GLU A CA 1
ATOM 2379 C C . GLU A 1 305 ? -3.876 7.583 -37.866 1.00 74.56 305 GLU A C 1
ATOM 2381 O O . GLU A 1 305 ? -2.896 7.288 -37.179 1.00 74.56 305 GLU A O 1
ATOM 2386 N N . LYS A 1 306 ? -4.844 8.398 -37.411 1.00 76.69 306 LYS A N 1
ATOM 2387 C CA . LYS A 1 306 ? -4.863 9.075 -36.095 1.00 76.69 306 LYS A CA 1
ATOM 2388 C C . LYS A 1 306 ? -5.986 8.592 -35.152 1.00 76.69 306 LYS A C 1
ATOM 2390 O O . LYS A 1 306 ? -7.038 8.169 -35.636 1.00 76.69 306 LYS A O 1
ATOM 2395 N N . PRO A 1 307 ? -5.834 8.727 -33.815 1.00 85.88 307 PRO A N 1
ATOM 2396 C CA . PRO A 1 307 ? -4.630 9.164 -33.105 1.00 85.88 307 PRO A CA 1
ATOM 2397 C C . PRO A 1 307 ? -3.615 8.024 -32.937 1.00 85.88 307 PRO A C 1
ATOM 2399 O O . PRO A 1 307 ? -3.987 6.893 -32.612 1.00 85.88 307 PRO A O 1
ATOM 2402 N N . ARG A 1 308 ? -2.330 8.340 -33.103 1.00 88.12 308 ARG A N 1
ATOM 2403 C CA . ARG A 1 308 ? -1.211 7.424 -32.857 1.00 88.12 308 ARG A CA 1
ATOM 2404 C C . ARG A 1 308 ? -0.758 7.536 -31.420 1.00 88.12 308 ARG A C 1
ATOM 2406 O O . ARG A 1 308 ? -0.253 8.574 -30.992 1.00 88.12 308 ARG A O 1
ATOM 2413 N N . ILE A 1 309 ? -0.925 6.451 -30.683 1.00 92.88 309 ILE A N 1
ATOM 2414 C CA . ILE A 1 309 ? -0.651 6.419 -29.253 1.00 92.88 309 ILE A CA 1
ATOM 2415 C C . ILE A 1 309 ? 0.537 5.506 -28.993 1.00 92.88 309 ILE A C 1
ATOM 2417 O O . ILE A 1 309 ? 0.500 4.318 -29.314 1.00 92.88 309 ILE A O 1
ATOM 2421 N N . LEU A 1 310 ? 1.588 6.047 -28.384 1.00 95.06 310 LEU A N 1
ATOM 2422 C CA . LEU A 1 310 ? 2.654 5.234 -27.814 1.00 95.06 310 LEU A CA 1
ATOM 2423 C C . LEU A 1 310 ? 2.240 4.784 -26.412 1.00 95.06 310 LEU A C 1
ATOM 2425 O O . LEU A 1 310 ? 1.932 5.615 -25.566 1.00 95.06 310 LEU A O 1
ATOM 2429 N N . VAL A 1 311 ? 2.283 3.487 -26.143 1.00 95.38 311 VAL A N 1
ATOM 2430 C CA . VAL A 1 311 ? 2.050 2.916 -24.815 1.00 95.38 311 VAL A CA 1
ATOM 2431 C C . VAL A 1 311 ? 3.377 2.379 -24.288 1.00 95.38 311 VAL A C 1
ATOM 2433 O O . VAL A 1 311 ? 3.903 1.402 -24.824 1.00 95.38 311 VAL A O 1
ATOM 2436 N N . LEU A 1 312 ? 3.926 3.003 -23.245 1.00 96.00 312 LEU A N 1
ATOM 2437 C CA . LEU A 1 312 ? 5.097 2.485 -22.530 1.00 96.00 312 LEU A CA 1
ATOM 2438 C C . LEU A 1 312 ? 4.627 1.546 -21.415 1.00 96.00 312 LEU A C 1
ATOM 2440 O O . LEU A 1 312 ? 4.491 1.942 -20.263 1.00 96.00 312 LEU A O 1
ATOM 2444 N N . ALA A 1 313 ? 4.360 0.291 -21.771 1.00 94.06 313 ALA A N 1
ATOM 2445 C CA . ALA A 1 313 ? 3.724 -0.667 -20.875 1.00 94.06 313 ALA A CA 1
ATOM 2446 C C . ALA A 1 313 ? 4.720 -1.259 -19.870 1.00 94.06 313 ALA A C 1
ATOM 2448 O O . ALA A 1 313 ? 5.644 -1.981 -20.243 1.00 94.06 313 ALA A O 1
ATOM 2449 N N . CYS A 1 314 ? 4.511 -0.999 -18.581 1.00 91.31 314 CYS A N 1
ATOM 2450 C CA . CYS A 1 314 ? 5.250 -1.657 -17.509 1.00 91.31 314 CYS A CA 1
ATOM 2451 C C . CYS A 1 314 ? 5.081 -3.189 -17.570 1.00 91.31 314 CYS A C 1
ATOM 2453 O O . CYS A 1 314 ? 3.971 -3.718 -17.550 1.00 91.31 314 CYS A O 1
ATOM 2455 N N . GLU A 1 315 ? 6.199 -3.915 -17.611 1.00 89.06 315 GLU A N 1
ATOM 2456 C CA . GLU A 1 315 ? 6.226 -5.383 -17.681 1.00 89.06 315 GLU A CA 1
ATOM 2457 C C . GLU A 1 315 ? 5.640 -6.076 -16.441 1.00 89.06 315 GLU A C 1
ATOM 2459 O O . GLU A 1 315 ? 5.322 -7.262 -16.496 1.00 89.06 315 GLU A O 1
ATOM 2464 N N . ASN A 1 316 ? 5.520 -5.372 -15.310 1.00 83.50 316 ASN A N 1
ATOM 2465 C CA . ASN A 1 316 ? 5.049 -5.982 -14.064 1.00 83.50 316 ASN A CA 1
ATOM 2466 C C . ASN A 1 316 ? 3.516 -6.093 -13.997 1.00 83.50 316 ASN A C 1
ATOM 2468 O O . ASN A 1 316 ? 3.017 -6.986 -13.318 1.00 83.50 316 ASN A O 1
ATOM 2472 N N . ASP A 1 317 ? 2.784 -5.192 -14.655 1.00 84.56 317 ASP A N 1
ATOM 2473 C CA . ASP A 1 317 ? 1.335 -5.019 -14.482 1.00 84.56 317 ASP A CA 1
ATOM 2474 C C . ASP A 1 317 ? 0.603 -4.656 -15.787 1.00 84.56 317 ASP A C 1
ATOM 2476 O O . ASP A 1 317 ? -0.347 -5.343 -16.164 1.00 84.56 317 ASP A O 1
ATOM 2480 N N . ALA A 1 318 ? 1.059 -3.639 -16.521 1.00 89.88 318 ALA A N 1
ATOM 2481 C CA . ALA A 1 318 ? 0.402 -3.175 -17.744 1.00 89.88 318 ALA A CA 1
ATOM 2482 C C . ALA A 1 318 ? 0.533 -4.173 -18.905 1.00 89.88 318 ALA A C 1
ATOM 2484 O O . ALA A 1 318 ? -0.440 -4.436 -19.610 1.00 89.88 318 ALA A O 1
ATOM 2485 N N . TYR A 1 319 ? 1.717 -4.759 -19.102 1.00 89.38 319 TYR A N 1
ATOM 2486 C CA . TYR A 1 319 ? 1.933 -5.725 -20.182 1.00 89.38 319 TYR A CA 1
ATOM 2487 C C . TYR A 1 319 ? 1.145 -7.036 -19.970 1.00 89.38 319 TYR A C 1
ATOM 2489 O O . TYR A 1 319 ? 0.425 -7.435 -20.885 1.00 89.38 319 TYR A O 1
ATOM 2497 N N . PRO A 1 320 ? 1.133 -7.652 -18.766 1.00 89.06 320 PRO A N 1
ATOM 2498 C CA . PRO A 1 320 ? 0.234 -8.774 -18.478 1.00 89.06 320 PRO A CA 1
ATOM 2499 C C . PRO A 1 320 ? -1.255 -8.451 -18.676 1.00 89.06 320 PRO A C 1
ATOM 2501 O O . PRO A 1 320 ? -2.020 -9.315 -19.102 1.00 89.06 320 PRO A O 1
ATOM 2504 N N . ALA A 1 321 ? -1.688 -7.214 -18.404 1.00 90.00 321 ALA A N 1
ATOM 2505 C CA . ALA A 1 321 ? -3.070 -6.808 -18.657 1.00 90.00 321 ALA A CA 1
ATOM 2506 C C . ALA A 1 321 ? -3.414 -6.811 -20.159 1.00 90.00 321 ALA A C 1
ATOM 2508 O O . ALA A 1 321 ? -4.529 -7.185 -20.527 1.00 90.00 321 ALA A O 1
ATOM 2509 N N . LEU A 1 322 ? -2.461 -6.458 -21.031 1.00 90.62 322 LEU A N 1
ATOM 2510 C CA . LEU A 1 322 ? -2.624 -6.580 -22.485 1.00 90.62 322 LEU A CA 1
ATOM 2511 C C . LEU A 1 322 ? -2.742 -8.047 -22.918 1.00 90.62 322 LEU A C 1
ATOM 2513 O O . LEU A 1 322 ? -3.607 -8.364 -23.736 1.00 90.62 322 LEU A O 1
ATOM 2517 N N . ASP A 1 323 ? -1.949 -8.947 -22.328 1.00 90.06 323 ASP A N 1
ATOM 2518 C CA . ASP A 1 323 ? -2.063 -10.390 -22.584 1.00 90.06 323 ASP A CA 1
ATOM 2519 C C . ASP A 1 323 ? -3.444 -10.924 -22.171 1.00 90.06 323 ASP A C 1
ATOM 2521 O O . ASP A 1 323 ? -4.078 -11.678 -22.914 1.00 90.06 323 ASP A O 1
ATOM 2525 N N . MET A 1 324 ? -3.950 -10.505 -21.007 1.00 93.06 324 MET A N 1
ATOM 2526 C CA . MET A 1 324 ? -5.287 -10.880 -20.532 1.00 93.06 324 MET A CA 1
ATOM 2527 C C . MET A 1 324 ? -6.396 -10.332 -21.439 1.00 93.06 324 MET A C 1
ATOM 2529 O O . MET A 1 324 ? -7.346 -11.053 -21.749 1.00 93.06 324 MET A O 1
ATOM 2533 N N . ALA A 1 325 ? -6.271 -9.085 -21.898 1.00 92.44 325 ALA A N 1
ATOM 2534 C CA . ALA A 1 325 ? -7.202 -8.485 -22.850 1.00 92.44 325 ALA A CA 1
ATOM 2535 C C . ALA A 1 325 ? -7.231 -9.283 -24.166 1.00 92.44 325 ALA A C 1
ATOM 2537 O O . ALA A 1 325 ? -8.308 -9.641 -24.650 1.00 92.44 325 ALA A O 1
ATOM 2538 N N . ALA A 1 326 ? -6.060 -9.658 -24.690 1.00 91.56 326 ALA A N 1
ATOM 2539 C CA . ALA A 1 326 ? -5.951 -10.485 -25.887 1.00 91.56 326 ALA A CA 1
ATOM 2540 C C . ALA A 1 326 ? -6.593 -11.873 -25.700 1.00 91.56 326 ALA A C 1
ATOM 2542 O O . ALA A 1 326 ? -7.329 -12.329 -26.576 1.00 91.56 326 ALA A O 1
ATOM 2543 N N . GLN A 1 327 ? -6.393 -12.524 -24.546 1.00 95.12 327 GLN A N 1
ATOM 2544 C CA . GLN A 1 327 ? -7.038 -13.808 -24.216 1.00 95.12 327 GLN A CA 1
ATOM 2545 C C . GLN A 1 327 ? -8.569 -13.715 -24.168 1.00 95.12 327 GLN A C 1
ATOM 2547 O O . GLN A 1 327 ? -9.257 -14.691 -24.465 1.00 95.12 327 GLN A O 1
ATOM 2552 N N . GLN A 1 328 ? -9.107 -12.545 -23.821 1.00 96.19 328 GLN A N 1
ATOM 2553 C CA . GLN A 1 328 ? -10.544 -12.265 -23.816 1.00 96.19 328 GLN A CA 1
ATOM 2554 C C . GLN A 1 328 ? -11.077 -11.807 -25.184 1.00 96.19 328 GLN A C 1
ATOM 2556 O O . GLN A 1 328 ? -12.267 -11.521 -25.313 1.00 96.19 328 GLN A O 1
ATOM 2561 N N . GLY A 1 329 ? -10.222 -11.732 -26.210 1.00 95.12 329 GLY A N 1
ATOM 2562 C CA . GLY A 1 329 ? -10.591 -11.238 -27.537 1.00 95.12 329 GLY A CA 1
ATOM 2563 C C . GLY A 1 329 ? -10.827 -9.726 -27.586 1.00 95.12 329 GLY A C 1
ATOM 2564 O O . GLY A 1 329 ? -11.447 -9.235 -28.528 1.00 95.12 329 GLY A O 1
ATOM 2565 N N . VAL A 1 330 ? -10.352 -8.980 -26.584 1.00 95.44 330 VAL A N 1
ATOM 2566 C CA . VAL A 1 330 ? -10.410 -7.518 -26.578 1.00 95.44 330 VAL A CA 1
ATOM 2567 C C . VAL A 1 330 ? -9.339 -6.990 -27.524 1.00 95.44 330 VAL A C 1
ATOM 2569 O O . VAL A 1 330 ? -8.144 -7.207 -27.333 1.00 95.44 330 VAL A O 1
ATOM 2572 N N . THR A 1 331 ? -9.773 -6.276 -28.556 1.00 90.25 331 THR A N 1
ATOM 2573 C CA . THR A 1 331 ? -8.890 -5.627 -29.526 1.00 90.25 331 THR A CA 1
ATOM 2574 C C . THR A 1 331 ? -8.670 -4.166 -29.158 1.00 90.25 331 THR A C 1
ATOM 2576 O O . THR A 1 331 ? -9.605 -3.490 -28.729 1.00 90.25 331 THR A O 1
ATOM 2579 N N . TYR A 1 332 ? -7.472 -3.649 -29.408 1.00 87.94 332 TYR A N 1
ATOM 2580 C CA . TYR A 1 332 ? -7.174 -2.219 -29.339 1.00 87.94 332 TYR A CA 1
ATOM 2581 C C . TYR A 1 332 ? -6.825 -1.671 -30.727 1.00 87.94 332 TYR A C 1
ATOM 2583 O O . TYR A 1 332 ? -6.618 -2.424 -31.679 1.00 87.94 332 TYR A O 1
ATOM 2591 N N . SER A 1 333 ? -6.811 -0.341 -30.850 1.00 87.88 333 SER A N 1
ATOM 2592 C CA . SER A 1 333 ? -6.509 0.344 -32.110 1.00 87.88 333 SER A CA 1
ATOM 2593 C C . SER A 1 333 ? -5.164 -0.107 -32.680 1.00 87.88 333 SER A C 1
ATOM 2595 O O . SER A 1 333 ? -4.165 -0.118 -31.966 1.00 87.88 333 SER A O 1
ATOM 2597 N N . GLN A 1 334 ? -5.111 -0.381 -33.984 1.00 85.69 334 GLN A N 1
ATOM 2598 C CA . GLN A 1 334 ? -3.859 -0.657 -34.702 1.00 85.69 334 GLN A CA 1
ATOM 2599 C C . GLN A 1 334 ? -2.859 0.513 -34.646 1.00 85.69 334 GLN A C 1
ATOM 2601 O O . GLN A 1 334 ? -1.666 0.320 -34.852 1.00 85.69 334 GLN A O 1
ATOM 2606 N N . PHE A 1 335 ? -3.342 1.718 -34.324 1.00 88.00 335 PHE A N 1
ATOM 2607 C CA . PHE A 1 335 ? -2.533 2.926 -34.158 1.00 88.00 335 PHE A CA 1
ATOM 2608 C C . PHE A 1 335 ? -1.990 3.095 -32.730 1.00 88.00 335 PHE A C 1
ATOM 2610 O O . PHE A 1 335 ? -1.319 4.083 -32.433 1.00 88.00 335 PHE A O 1
ATOM 2617 N N . ALA A 1 336 ? -2.262 2.141 -31.834 1.00 90.19 336 ALA A N 1
ATOM 2618 C CA . ALA A 1 336 ? -1.596 2.054 -30.544 1.00 90.19 336 ALA A CA 1
ATOM 2619 C C . ALA A 1 336 ? -0.362 1.150 -30.660 1.00 90.19 336 ALA A C 1
ATOM 2621 O O . ALA A 1 336 ? -0.469 -0.052 -30.914 1.00 90.19 336 ALA A O 1
ATOM 2622 N N . ARG A 1 337 ? 0.824 1.721 -30.441 1.00 91.12 337 ARG A N 1
ATOM 2623 C CA . ARG A 1 337 ? 2.083 0.973 -30.393 1.00 91.12 337 ARG A CA 1
ATOM 2624 C C . ARG A 1 337 ? 2.463 0.726 -28.947 1.00 91.12 337 ARG A C 1
ATOM 2626 O O . ARG A 1 337 ? 2.692 1.668 -28.199 1.00 91.12 337 ARG A O 1
ATOM 2633 N N . VAL A 1 338 ? 2.602 -0.538 -28.580 1.00 93.69 338 VAL A N 1
ATOM 2634 C CA . VAL A 1 338 ? 3.043 -0.934 -27.243 1.00 93.69 338 VAL A CA 1
ATOM 2635 C C . VAL A 1 338 ? 4.543 -1.202 -27.262 1.00 93.69 338 VAL A C 1
ATOM 2637 O O . VAL A 1 338 ? 5.016 -2.016 -28.053 1.00 93.69 338 VAL A O 1
ATOM 2640 N N . ILE A 1 339 ? 5.284 -0.541 -26.376 1.00 94.81 339 ILE A N 1
ATOM 2641 C CA . ILE A 1 339 ? 6.683 -0.851 -26.080 1.00 94.81 339 ILE A CA 1
ATOM 2642 C C . ILE A 1 339 ? 6.759 -1.275 -24.610 1.00 94.81 339 ILE A C 1
ATOM 2644 O O . ILE A 1 339 ? 6.435 -0.463 -23.739 1.00 94.81 339 ILE A O 1
ATOM 2648 N N . PRO A 1 340 ? 7.172 -2.518 -24.309 1.00 93.06 340 PRO A N 1
ATOM 2649 C CA . PRO A 1 340 ? 7.360 -2.937 -22.933 1.00 93.06 340 PRO A CA 1
ATOM 2650 C C . PRO A 1 340 ? 8.536 -2.181 -22.305 1.00 93.06 340 PRO A C 1
ATOM 2652 O O . PRO A 1 340 ? 9.612 -2.043 -22.895 1.00 93.06 340 PRO A O 1
ATOM 2655 N N . VAL A 1 341 ? 8.330 -1.698 -21.085 1.00 93.75 341 VAL A N 1
ATOM 2656 C CA . VAL A 1 341 ? 9.368 -1.116 -20.236 1.00 93.75 341 VAL A CA 1
ATOM 2657 C C . VAL A 1 341 ? 9.449 -1.903 -18.937 1.00 93.75 341 VAL A C 1
ATOM 2659 O O . VAL A 1 341 ? 8.444 -2.289 -18.346 1.00 93.75 341 VAL A O 1
ATOM 2662 N N . ARG A 1 342 ? 10.666 -2.097 -18.433 1.00 90.56 342 ARG A N 1
ATOM 2663 C CA . ARG A 1 342 ? 10.939 -2.886 -17.217 1.00 90.56 342 ARG A CA 1
ATOM 2664 C C . ARG A 1 342 ? 10.122 -2.475 -15.990 1.00 90.56 342 ARG A C 1
ATOM 2666 O O . ARG A 1 342 ? 9.868 -3.275 -15.092 1.00 90.56 342 ARG A O 1
ATOM 2673 N N . CYS A 1 343 ? 9.841 -1.190 -15.876 1.00 89.88 343 CYS A N 1
ATOM 2674 C CA . CYS A 1 343 ? 9.054 -0.573 -14.821 1.00 89.88 343 CYS A CA 1
ATOM 2675 C C . CYS A 1 343 ? 8.643 0.799 -15.328 1.00 89.88 343 CYS A C 1
ATOM 2677 O O . CYS A 1 343 ? 9.431 1.448 -16.027 1.00 89.88 343 CYS A O 1
ATOM 2679 N N . LEU A 1 344 ? 7.489 1.292 -14.898 1.00 91.62 344 LEU A N 1
ATOM 2680 C CA . LEU A 1 344 ? 7.105 2.666 -15.191 1.00 91.62 344 LEU A CA 1
ATOM 2681 C C . LEU A 1 344 ? 8.124 3.681 -14.651 1.00 91.62 344 LEU A C 1
ATOM 2683 O O . LEU A 1 344 ? 8.470 4.646 -15.322 1.00 91.62 344 LEU A O 1
ATOM 2687 N N . GLY A 1 345 ? 8.729 3.395 -13.493 1.00 90.81 345 GLY A N 1
ATOM 2688 C CA . GLY A 1 345 ? 9.818 4.207 -12.941 1.00 90.81 345 GLY A CA 1
ATOM 2689 C C . GLY A 1 345 ? 11.092 4.235 -13.799 1.00 90.81 345 GLY A C 1
ATOM 2690 O O . GLY A 1 345 ? 11.953 5.079 -13.574 1.00 90.81 345 GLY A O 1
ATOM 2691 N N . SER A 1 346 ? 11.240 3.332 -14.777 1.00 93.56 346 SER A N 1
ATOM 2692 C CA . SER A 1 346 ? 12.367 3.354 -15.722 1.00 93.56 346 SER A CA 1
ATOM 2693 C C . SER A 1 346 ? 12.174 4.331 -16.881 1.00 93.56 346 SER A C 1
ATOM 2695 O O . SER A 1 346 ? 13.131 4.567 -17.620 1.00 93.56 346 SER A O 1
ATOM 2697 N N . VAL A 1 347 ? 10.972 4.902 -17.031 1.00 94.94 347 VAL A N 1
ATOM 2698 C CA . VAL A 1 347 ? 10.663 5.865 -18.088 1.00 94.94 347 VAL A CA 1
ATOM 2699 C C . VAL A 1 347 ? 11.521 7.109 -17.928 1.00 94.94 347 VAL A C 1
ATOM 2701 O O . VAL A 1 347 ? 11.399 7.864 -16.966 1.00 94.94 347 VAL A O 1
ATOM 2704 N N . ASN A 1 348 ? 12.419 7.313 -18.889 1.00 94.31 348 ASN A N 1
ATOM 2705 C CA . ASN A 1 348 ? 13.225 8.519 -18.970 1.00 94.31 348 ASN A CA 1
ATOM 2706 C C . ASN A 1 348 ? 12.484 9.573 -19.800 1.00 94.31 348 ASN A C 1
ATOM 2708 O O . ASN A 1 348 ? 11.884 9.260 -20.829 1.00 94.31 348 ASN A O 1
ATOM 2712 N N . THR A 1 349 ? 12.576 10.838 -19.396 1.00 91.00 349 THR A N 1
ATOM 2713 C CA . THR A 1 349 ? 11.901 11.951 -20.080 1.00 91.00 349 THR A CA 1
ATOM 2714 C C . THR A 1 349 ? 12.302 12.093 -21.547 1.00 91.00 349 THR A C 1
ATOM 2716 O O . THR A 1 349 ? 11.501 12.576 -22.344 1.00 91.00 349 THR A O 1
ATOM 2719 N N . ILE A 1 350 ? 13.492 11.620 -21.942 1.00 93.19 350 ILE A N 1
ATOM 2720 C CA . ILE A 1 350 ? 13.906 11.627 -23.349 1.00 93.19 350 ILE A CA 1
ATOM 2721 C C . ILE A 1 350 ? 12.963 10.825 -24.246 1.00 93.19 350 ILE A C 1
ATOM 2723 O O . ILE A 1 350 ? 12.752 11.224 -25.382 1.00 93.19 350 ILE A O 1
ATOM 2727 N N . TRP A 1 351 ? 12.365 9.738 -23.751 1.00 95.31 351 TRP A N 1
ATOM 2728 C CA . TRP A 1 351 ? 11.450 8.915 -24.544 1.00 95.31 351 TRP A CA 1
ATOM 2729 C C . TRP A 1 351 ? 10.155 9.647 -24.864 1.00 95.31 351 TRP A C 1
ATOM 2731 O O . TRP A 1 351 ? 9.633 9.501 -25.962 1.00 95.31 351 TRP A O 1
ATOM 2741 N N . VAL A 1 352 ? 9.680 10.481 -23.935 1.00 93.50 352 VAL A N 1
ATOM 2742 C CA . VAL A 1 352 ? 8.508 11.334 -24.154 1.00 93.50 352 VAL A CA 1
ATOM 2743 C C . VAL A 1 352 ? 8.806 12.345 -25.258 1.00 93.50 352 VAL A C 1
ATOM 2745 O O . VAL A 1 352 ? 8.056 12.450 -26.225 1.00 93.50 352 VAL A O 1
ATOM 2748 N N . THR A 1 353 ? 9.943 13.036 -25.162 1.00 93.00 353 THR A N 1
ATOM 2749 C CA . THR A 1 353 ? 10.370 14.009 -26.175 1.00 93.00 353 THR A CA 1
ATOM 2750 C C . THR A 1 353 ? 10.629 13.353 -27.533 1.00 93.00 353 THR A C 1
ATOM 2752 O O . THR A 1 353 ? 10.195 13.869 -28.557 1.00 93.00 353 THR A O 1
ATOM 2755 N N . ASP A 1 354 ? 11.315 12.209 -27.556 1.00 93.25 354 ASP A N 1
ATOM 2756 C CA . ASP A 1 354 ? 11.609 11.454 -28.775 1.00 93.25 354 ASP A CA 1
ATOM 2757 C C . ASP A 1 354 ? 10.330 10.962 -29.460 1.00 93.25 354 ASP A C 1
ATOM 2759 O O . ASP A 1 354 ? 10.241 11.025 -30.685 1.00 93.25 354 ASP A O 1
ATOM 2763 N N . ALA A 1 355 ? 9.337 10.507 -28.693 1.00 94.31 355 ALA A N 1
ATOM 2764 C CA . ALA A 1 355 ? 8.048 10.089 -29.229 1.00 94.31 355 ALA A CA 1
ATOM 2765 C C . ALA A 1 355 ? 7.296 11.271 -29.856 1.00 94.31 355 ALA A C 1
ATOM 2767 O O . ALA A 1 355 ? 6.922 11.208 -31.024 1.00 94.31 355 ALA A O 1
ATOM 2768 N N . LEU A 1 356 ? 7.154 12.392 -29.148 1.00 92.75 356 LEU A N 1
ATOM 2769 C CA . LEU A 1 356 ? 6.484 13.570 -29.714 1.00 92.75 356 LEU A CA 1
ATOM 2770 C C . LEU A 1 356 ? 7.197 14.083 -30.977 1.00 92.75 356 LEU A C 1
ATOM 2772 O O . LEU A 1 356 ? 6.547 14.352 -31.982 1.00 92.75 356 LEU A O 1
ATOM 2776 N N . ASN A 1 357 ? 8.534 14.123 -30.974 1.00 91.69 357 ASN A N 1
ATOM 2777 C CA . ASN A 1 357 ? 9.322 14.519 -32.147 1.00 91.69 357 ASN A CA 1
ATOM 2778 C C . ASN A 1 357 ? 9.218 13.532 -33.317 1.00 91.69 357 ASN A C 1
ATOM 2780 O O . ASN A 1 357 ? 9.439 13.923 -34.460 1.00 91.69 357 ASN A O 1
ATOM 2784 N N . SER A 1 358 ? 8.913 12.263 -33.041 1.00 89.88 358 SER A N 1
ATOM 2785 C CA . SER A 1 358 ? 8.685 11.258 -34.083 1.00 89.88 358 SER A CA 1
ATOM 2786 C C . SER A 1 358 ? 7.276 11.363 -34.679 1.00 89.88 358 SER A C 1
ATOM 2788 O O . SER A 1 358 ? 7.027 10.749 -35.703 1.00 89.88 358 SER A O 1
ATOM 2790 N N . GLY A 1 359 ? 6.363 12.143 -34.086 1.00 89.75 359 GLY A N 1
ATOM 2791 C CA . GLY A 1 359 ? 5.010 12.367 -34.612 1.00 89.75 359 GLY A CA 1
ATOM 2792 C C . GLY A 1 359 ? 3.913 11.520 -33.960 1.00 89.75 359 GLY A C 1
ATOM 2793 O O . GLY A 1 359 ? 2.868 11.311 -34.572 1.00 89.75 359 GLY A O 1
ATOM 2794 N N . TYR A 1 360 ? 4.136 10.989 -32.752 1.00 92.50 360 TYR A N 1
ATOM 2795 C CA . TYR A 1 360 ? 3.054 10.375 -31.970 1.00 92.50 360 TYR A CA 1
ATOM 2796 C C . TYR A 1 360 ? 2.108 11.466 -31.439 1.00 92.50 360 TYR A C 1
ATOM 2798 O O . TYR A 1 360 ? 2.570 12.472 -30.901 1.00 92.50 360 TYR A O 1
ATOM 2806 N N . ASP A 1 361 ? 0.792 11.250 -31.541 1.00 92.06 361 ASP A N 1
ATOM 2807 C CA . ASP A 1 361 ? -0.235 12.199 -31.076 1.00 92.06 361 ASP A CA 1
ATOM 2808 C C . ASP A 1 361 ? -0.418 12.161 -29.552 1.00 92.06 361 ASP A C 1
ATOM 2810 O O . ASP A 1 361 ? -0.888 13.121 -28.939 1.00 92.06 361 ASP A O 1
ATOM 2814 N N . GLY A 1 362 ? -0.070 11.035 -28.928 1.00 93.19 362 GLY A N 1
ATOM 2815 C CA . GLY A 1 362 ? -0.207 10.848 -27.492 1.00 93.19 362 GLY A CA 1
ATOM 2816 C C . GLY A 1 362 ? 0.677 9.736 -26.951 1.00 93.19 362 GLY A C 1
ATOM 2817 O O . GLY A 1 362 ? 1.133 8.849 -27.675 1.00 93.19 362 GLY A O 1
ATOM 2818 N N . ILE A 1 363 ? 0.920 9.800 -25.645 1.00 95.38 363 ILE A N 1
ATOM 2819 C CA . ILE A 1 363 ? 1.719 8.823 -24.911 1.00 95.38 363 ILE A CA 1
ATOM 2820 C C . ILE A 1 363 ? 0.922 8.398 -23.681 1.00 95.38 363 ILE A C 1
ATOM 2822 O O . ILE A 1 363 ? 0.436 9.246 -22.932 1.00 95.38 363 ILE A O 1
ATOM 2826 N N . ILE A 1 364 ? 0.800 7.090 -23.484 1.00 94.62 364 ILE A N 1
ATOM 2827 C CA . ILE A 1 364 ? 0.222 6.461 -22.300 1.00 94.62 364 ILE A CA 1
ATOM 2828 C C . ILE A 1 364 ? 1.355 5.776 -21.538 1.00 94.62 364 ILE A C 1
ATOM 2830 O O . ILE A 1 364 ? 2.191 5.087 -22.132 1.00 94.62 364 ILE A O 1
ATOM 2834 N N . LEU A 1 365 ? 1.373 6.008 -20.228 1.00 91.31 365 LEU A N 1
ATOM 2835 C CA . LEU A 1 365 ? 2.329 5.483 -19.260 1.00 91.31 365 LEU A CA 1
ATOM 2836 C C . LEU A 1 365 ? 1.594 4.535 -18.310 1.00 91.31 365 LEU A C 1
ATOM 2838 O O . LEU A 1 365 ? 0.553 4.978 -17.773 1.00 91.31 365 LEU A O 1
#

Sequence (365 aa):
KEVKKVTFVQCAGQRSDKEGHLDYCSGDCCLTSIKQAMYFKDQNPDIETEILFDDLRTPGAPGEDFYRSGQDKMVTFRKGKVSEVVAGSNGPVVKFKDMILDEDVEEEADLVVLATGMVANSGVNIDEVPQNEPGEWEVSVDSILNLNYRQGKDLPHLKYGFNDSHFICFPYETRRTGIYTCGPVRRPMDTQQAIDDATGAALKAIQEIENAKVGRAAHPRSGDLSYPIFRKEGCTQCKRCTVECPFGAIDEDERRFPVFNESRCRRCGTCMGACPVRVISFENYSCDTVGQQIKNVDMPDEFDEKPRILVLACENDAYPALDMAAQQGVTYSQFARVIPVRCLGSVNTIWVTDALNSGYDGIIL

Organism: NCBI:txid652676